Protein AF-0000000072571286 (afdb_homodimer)

Nearest PDB structures (foldseek):
  2a67-assembly1_A  TM=9.702E-01  e=1.975E-21  Enterococcus faecalis V583
  5hwg-assembly1_A  TM=9.261E-01  e=1.054E-15  Microbacterium hydrocarbonoxydans
  5ha8-assembly1_A-2  TM=8.849E-01  e=7.191E-16  Microbacterium hydrocarbonoxydans
  3irv-assembly1_A-2  TM=9.386E-01  e=5.374E-12  Pseudomonas savastanoi pv. phaseolicola 1448A
  8bkd-assembly3_E  TM=8.503E-01  e=6.105E-12  Escherichia coli K-12

Secondary structure (DSSP, 8-state):
-HHHHHHHHHHT-S--SEEEEE--BTTTTTT-TTHHHHHHHHHHHHHHHHHTT--EEEEEE--SSS-TTSTTTSBPTTS---TTSEEEEESSS-TTTTSSHHHHHHHTT--EEEEEEE-IIIIIHHHHHHHHHHT-EEEE-TT-EE----SSS-HHHHHHIIIIIIIBTTTBEE--/-HHHHHHHHHTT-S--SEEEEE--BTTTTTT-TTHHHHHHHHHHHHHHHHHTT--EEEEEE--SSS-TTSTTTSBPTTS---TTSEEEEESSS-TTTTSSHHHHHHHTT--EEEEEEE-IIIIIHHHHHHHHHHT-EEEEETT-EE----SSS-HHHHHHIIIIIIIBTTTBEEE-

Foldseek 3Di:
DVVVVVVVVCLPPLDAQEEEAEAQFQQQLPVWPPSVVLQVVQQVSVVSCVVVVHAYEYEWEDDPVLHPPDNRRHHDPSHDDDPPHHYKYDHALASPPPICVVVVCVVSVGQEYEYAYDDVVTNRVNNLQVSVVVRHAYEYAQPRHIGAQDPVGGRVVSSCCCDPPNCDPPRYHYHD/DVVVVVVVVCLPPLDAQEEEAEAQFQQQLPVWDPSVVLQVVVQVSVVSCVVVVHAYEYEWEDDPVLHPPDNRRHHDPSHDDDPPHHYKYDHALASVPPICVVVVCVVSVGQEYEYAYDDVVTNRVNNLQVSVVVRHAYEYAQPRHIGAQDPVGGGVVSSCCCDPPNCDPPRYHYHD

pLDDT: mean 94.11, std 13.89, range [31.52, 99.0]

Solvent-accessible surface area (backbone atoms only — not comparable to full-atom values): 18795 Å² total; per-residue (Å²): 114,65,69,58,45,56,52,57,57,48,66,70,43,91,65,59,51,28,41,39,39,30,30,60,15,38,54,71,46,63,84,29,51,62,46,69,62,36,52,52,52,51,40,52,50,47,52,52,30,56,75,67,72,35,54,48,38,39,36,41,62,36,51,94,85,36,40,78,88,36,75,47,36,32,62,36,82,87,54,80,76,60,93,83,50,44,77,42,65,28,72,50,54,33,54,57,44,92,38,62,45,62,59,52,36,57,76,66,69,51,52,32,37,29,49,33,33,32,35,37,88,45,30,41,42,44,28,46,47,43,39,32,58,74,65,38,46,36,30,29,50,81,70,37,45,30,31,57,66,54,100,85,38,48,25,70,51,48,48,47,46,43,53,72,69,58,30,59,82,69,43,27,44,68,58,126,113,65,69,58,45,56,53,58,59,48,67,71,43,93,66,58,50,29,40,39,39,30,31,59,15,37,54,71,44,62,83,30,52,61,47,70,61,36,53,51,53,50,40,53,50,48,52,53,30,56,76,68,73,36,55,47,36,39,36,40,63,36,50,96,84,37,40,78,86,35,76,45,36,32,65,37,82,87,55,82,76,61,94,84,51,43,76,43,64,27,72,51,54,33,54,57,43,92,38,62,46,60,59,52,36,57,77,65,69,51,52,33,38,28,50,34,33,31,34,36,87,45,30,40,42,42,28,46,49,43,39,33,57,74,66,38,46,36,31,29,51,82,70,38,45,29,31,56,66,53,98,85,37,48,25,70,51,49,48,46,45,43,54,71,71,58,30,59,82,70,43,27,43,67,57,130

Organism: Lactococcus lactis subsp. lactis (strain IL1403) (NCBI:txid272623)

Structure (mmCIF, N/CA/C/O backbone):
data_AF-0000000072571286-model_v1
#
loop_
_entity.id
_entity.type
_entity.pdbx_description
1 polymer 'Isochorismatase-like domain-containing protein'
#
loop_
_atom_site.group_PDB
_atom_site.id
_atom_site.type_symbol
_atom_site.label_atom_id
_atom_site.label_alt_id
_atom_site.label_comp_id
_atom_site.label_asym_id
_atom_site.label_entity_id
_atom_site.label_seq_id
_atom_site.pdbx_PDB_ins_code
_atom_site.Cartn_x
_atom_site.Cartn_y
_atom_site.Cartn_z
_atom_site.occupancy
_atom_site.B_iso_or_equiv
_atom_site.auth_seq_id
_atom_site.auth_comp_id
_atom_site.auth_asym_id
_atom_site.auth_atom_id
_atom_site.pdbx_PDB_model_num
ATOM 1 N N . MET A 1 1 ? -15.969 6.492 -19.516 1 32.38 1 MET A N 1
ATOM 2 C CA . MET A 1 1 ? -16.656 7.75 -19.781 1 32.38 1 MET A CA 1
ATOM 3 C C . MET A 1 1 ? -17.016 8.453 -18.484 1 32.38 1 MET A C 1
ATOM 5 O O . MET A 1 1 ? -16.875 9.672 -18.375 1 32.38 1 MET A O 1
ATOM 9 N N . LEU A 1 2 ? -17.5 7.633 -17.531 1 36.81 2 LEU A N 1
ATOM 10 C CA . LEU A 1 2 ? -18.062 8.242 -16.328 1 36.81 2 LEU A CA 1
ATOM 11 C C . LEU A 1 2 ? -16.953 8.648 -15.359 1 36.81 2 LEU A C 1
ATOM 13 O O . LEU A 1 2 ? -17.141 9.562 -14.547 1 36.81 2 LEU A O 1
ATOM 17 N N . ARG A 1 3 ? -15.977 7.793 -15.375 1 41.59 3 ARG A N 1
ATOM 18 C CA . ARG A 1 3 ? -14.883 8.109 -14.461 1 41.59 3 ARG A CA 1
ATOM 19 C C . ARG A 1 3 ? -14.227 9.438 -14.836 1 41.59 3 ARG A C 1
ATOM 21 O O . ARG A 1 3 ? -13.844 10.211 -13.961 1 41.59 3 ARG A O 1
ATOM 28 N N . LYS A 1 4 ? -14.133 9.602 -16.109 1 47.66 4 LYS A N 1
ATOM 29 C CA . LYS A 1 4 ? -13.555 10.836 -16.656 1 47.66 4 LYS A CA 1
ATOM 30 C C . LYS A 1 4 ? -14.352 12.055 -16.203 1 47.66 4 LYS A C 1
ATOM 32 O O . LYS A 1 4 ? -13.773 13.094 -15.883 1 47.66 4 LYS A O 1
ATOM 37 N N . SER A 1 5 ? -15.586 11.719 -16.219 1 46.59 5 SER A N 1
ATOM 38 C CA . SER A 1 5 ? -16.484 12.859 -16.016 1 46.59 5 SER A CA 1
ATOM 39 C C . SER A 1 5 ? -16.438 13.336 -14.57 1 46.59 5 SER A C 1
ATOM 41 O O . SER A 1 5 ? -16.391 14.539 -14.312 1 46.59 5 SER A O 1
ATOM 43 N N . ILE A 1 6 ? -16.453 12.375 -13.742 1 42.75 6 ILE A N 1
ATOM 44 C CA . ILE A 1 6 ? -16.484 12.797 -12.344 1 42.75 6 ILE A CA 1
ATOM 45 C C . ILE A 1 6 ? -15.18 13.5 -11.984 1 42.75 6 ILE A C 1
ATOM 47 O O . ILE A 1 6 ? -15.188 14.523 -11.297 1 42.75 6 ILE A O 1
ATOM 51 N N . PHE A 1 7 ? -14.109 13.016 -12.609 1 47.25 7 PHE A N 1
ATOM 52 C CA . PHE A 1 7 ? -12.805 13.625 -12.414 1 47.25 7 PHE A CA 1
ATOM 53 C C . PHE A 1 7 ? -12.773 15.039 -12.992 1 47.25 7 PHE A C 1
ATOM 55 O O . PHE A 1 7 ? -12.188 15.945 -12.406 1 47.25 7 PHE A O 1
ATOM 62 N N . GLU A 1 8 ? -13.328 15.172 -14.125 1 48.47 8 GLU A N 1
ATOM 63 C CA . GLU A 1 8 ? -13.391 16.484 -14.758 1 48.47 8 GLU A CA 1
ATOM 64 C C . GLU A 1 8 ? -14.227 17.453 -13.93 1 48.47 8 GLU A C 1
ATOM 66 O O . GLU A 1 8 ? -13.914 18.641 -13.859 1 48.47 8 GLU A O 1
ATOM 71 N N . ARG A 1 9 ? -15.164 16.969 -13.453 1 45.16 9 ARG A N 1
ATOM 72 C CA . ARG A 1 9 ? -16 17.891 -12.703 1 45.16 9 ARG A CA 1
ATOM 73 C C . ARG A 1 9 ? -15.305 18.359 -11.43 1 45.16 9 ARG A C 1
ATOM 75 O O . ARG A 1 9 ? -15.43 19.531 -11.039 1 45.16 9 ARG A O 1
ATOM 82 N N . ASN A 1 10 ? -14.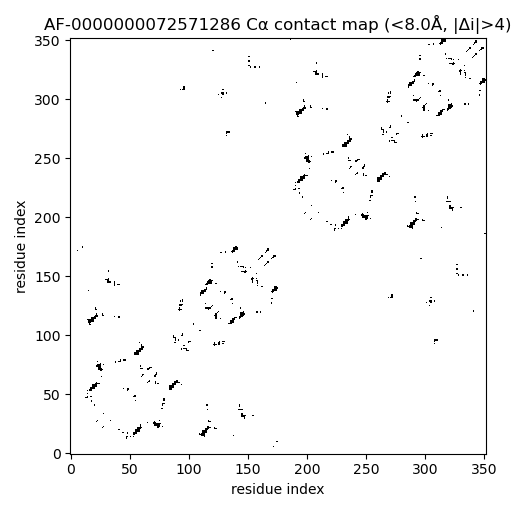594 17.391 -10.766 1 47.94 10 ASN A N 1
ATOM 83 C CA . ASN A 1 10 ? -14.031 17.75 -9.469 1 47.94 10 ASN A CA 1
ATOM 84 C C . ASN A 1 10 ? -12.773 18.594 -9.625 1 47.94 10 ASN A C 1
ATOM 86 O O . ASN A 1 10 ? -12.172 19.016 -8.633 1 47.94 10 ASN A O 1
ATOM 90 N N . LYS A 1 11 ? -12.156 18.562 -10.867 1 51.03 11 LYS A N 1
ATOM 91 C CA . LYS A 1 11 ? -11.016 19.453 -11.031 1 51.03 11 LYS A CA 1
ATOM 92 C C . LYS A 1 11 ? -11.367 20.875 -10.641 1 51.03 11 LYS A C 1
ATOM 94 O O . LYS A 1 11 ? -10.516 21.641 -10.172 1 51.03 11 LYS A O 1
ATOM 99 N N . LYS A 1 12 ? -12.586 21.094 -10.906 1 52.22 12 LYS A N 1
ATOM 100 C CA . LYS A 1 12 ? -12.953 22.469 -10.539 1 52.22 12 LYS A CA 1
ATOM 101 C C . LYS A 1 12 ? -13.25 22.578 -9.047 1 52.22 12 LYS A C 1
ATOM 103 O O . LYS A 1 12 ? -13.57 23.656 -8.555 1 52.22 12 LYS A O 1
ATOM 108 N N . MET A 1 13 ? -13.344 21.344 -8.422 1 61.19 13 MET A N 1
ATOM 109 C CA . MET A 1 13 ? -13.82 21.547 -7.051 1 61.19 13 MET A CA 1
ATOM 110 C C . MET A 1 13 ? -12.664 21.906 -6.125 1 61.19 13 MET A C 1
ATOM 112 O O . MET A 1 13 ? -11.555 21.391 -6.277 1 61.19 13 MET A O 1
ATOM 116 N N . LYS A 1 14 ? -12.836 22.922 -5.324 1 81.5 14 LYS A N 1
ATOM 117 C CA . LYS A 1 14 ? -11.867 23.484 -4.391 1 81.5 14 LYS A CA 1
ATOM 118 C C . LYS A 1 14 ? -11.547 22.484 -3.271 1 81.5 14 LYS A C 1
ATOM 120 O O . LYS A 1 14 ? -10.438 22.484 -2.734 1 81.5 14 LYS A O 1
ATOM 125 N N . THR A 1 15 ? -12.633 21.625 -2.99 1 94.94 15 THR A N 1
ATOM 126 C CA . THR A 1 15 ? -12.391 20.703 -1.889 1 94.94 15 THR A CA 1
ATOM 127 C C . THR A 1 15 ? -13.016 19.344 -2.182 1 94.94 15 THR A C 1
ATOM 129 O O . THR A 1 15 ? -13.961 19.234 -2.965 1 94.94 15 THR A O 1
ATOM 132 N N . SER A 1 16 ? -12.461 18.203 -1.612 1 97.69 16 SER A N 1
ATOM 133 C CA . SER A 1 16 ? -13.117 16.922 -1.422 1 97.69 16 SER A CA 1
ATOM 134 C C . SER A 1 16 ? -14.055 16.953 -0.223 1 97.69 16 SER A C 1
ATOM 136 O O . SER A 1 16 ? -14.352 18.016 0.316 1 97.69 16 SER A O 1
ATOM 138 N N . ASP A 1 17 ? -14.547 15.75 0.133 1 98.31 17 ASP A N 1
ATOM 139 C CA . ASP A 1 17 ? -15.461 15.695 1.27 1 98.31 17 ASP A CA 1
ATOM 140 C C . ASP A 1 17 ? -14.711 15.906 2.584 1 98.31 17 ASP A C 1
ATOM 142 O O . ASP A 1 17 ? -15.289 16.391 3.561 1 98.31 17 ASP A O 1
ATOM 146 N N . ALA A 1 18 ? -13.43 15.523 2.623 1 98.75 18 ALA A N 1
ATOM 147 C CA . ALA A 1 18 ? -12.602 15.672 3.816 1 98.75 18 ALA A CA 1
ATOM 148 C C . ALA A 1 18 ? -11.125 15.805 3.451 1 98.75 18 ALA A C 1
ATOM 150 O O . ALA A 1 18 ? -10.688 15.312 2.408 1 98.75 18 ALA A O 1
ATOM 151 N N . LEU A 1 19 ? -10.43 16.5 4.305 1 98.81 19 LEU A N 1
ATOM 152 C CA . LEU A 1 19 ? -8.969 16.562 4.273 1 98.81 19 LEU A CA 1
ATOM 153 C C . LEU A 1 19 ? -8.375 15.688 5.375 1 98.81 19 LEU A C 1
ATOM 155 O O . LEU A 1 19 ? -8.766 15.797 6.539 1 98.81 19 LEU A O 1
ATOM 159 N N . ILE A 1 20 ? -7.527 14.758 4.98 1 98.94 20 ILE A N 1
ATOM 160 C CA . ILE A 1 20 ? -6.805 13.977 5.98 1 98.94 20 ILE A CA 1
ATOM 161 C C . ILE A 1 20 ? -5.336 14.398 6.004 1 98.94 20 ILE A C 1
ATOM 163 O O . ILE A 1 20 ? -4.648 14.336 4.984 1 98.94 20 ILE A O 1
ATOM 167 N N . VAL A 1 21 ? -4.883 14.883 7.145 1 99 21 VAL A N 1
ATOM 168 C CA . VAL A 1 21 ? -3.512 15.312 7.395 1 99 21 VAL A CA 1
ATOM 169 C C . VAL A 1 21 ? -2.789 14.266 8.242 1 99 21 VAL A C 1
ATOM 171 O O . VAL A 1 21 ? -3.104 14.094 9.422 1 99 21 VAL A O 1
ATOM 174 N N . ILE A 1 22 ? -1.78 13.648 7.676 1 98.94 22 ILE A N 1
ATOM 175 C CA . ILE A 1 22 ? -1.192 12.461 8.281 1 98.94 22 ILE A CA 1
ATOM 176 C C . ILE A 1 22 ? 0.119 12.828 8.977 1 98.94 22 ILE A C 1
ATOM 178 O O . ILE A 1 22 ? 1.081 13.234 8.32 1 98.94 22 ILE A O 1
ATOM 182 N N . ASP A 1 23 ? 0.212 12.75 10.242 1 98.88 23 ASP A N 1
ATOM 183 C CA . ASP A 1 23 ? 1.396 12.648 11.094 1 98.88 23 ASP A CA 1
ATOM 184 C C . ASP A 1 23 ? 2.254 13.906 10.992 1 98.88 23 ASP A C 1
ATOM 186 O O . ASP A 1 23 ? 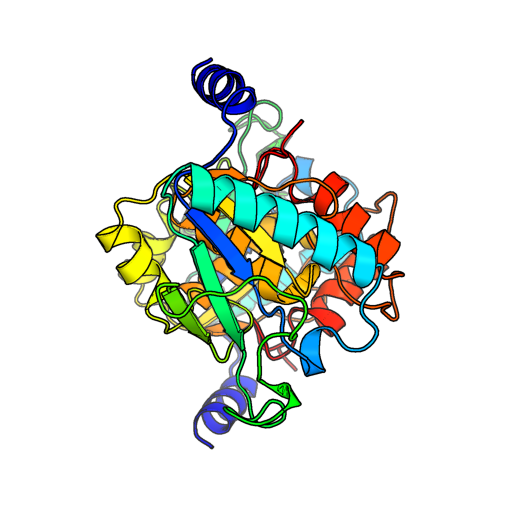3.48 13.828 10.906 1 98.88 23 ASP A O 1
ATOM 190 N N . MET A 1 24 ? 1.61 15.07 10.93 1 98.94 24 MET A N 1
ATOM 191 C CA . MET A 1 24 ? 2.373 16.312 11 1 98.94 24 MET A CA 1
ATOM 192 C C . MET A 1 24 ? 2.729 16.656 12.438 1 98.94 24 MET A C 1
ATOM 194 O O . MET A 1 24 ? 2.256 17.656 12.984 1 98.94 24 MET A O 1
ATOM 198 N N . GLN A 1 25 ? 3.549 15.875 12.977 1 98.88 25 GLN A N 1
ATOM 199 C CA . GLN A 1 25 ? 3.975 15.93 14.367 1 98.88 25 GLN A CA 1
ATOM 200 C C . GLN A 1 25 ? 5.426 16.391 14.484 1 98.88 25 GLN A C 1
ATOM 202 O O . GLN A 1 25 ? 6.215 16.203 13.555 1 98.88 25 GLN A O 1
ATOM 207 N N . ASN A 1 26 ? 5.809 16.953 15.633 1 98.75 26 ASN A N 1
ATOM 208 C CA . ASN A 1 26 ? 7.121 17.562 15.828 1 98.75 26 ASN A CA 1
ATOM 209 C C . ASN A 1 26 ? 8.242 16.594 15.477 1 98.75 26 ASN A C 1
ATOM 211 O O . ASN A 1 26 ? 9.117 16.906 14.664 1 98.75 26 ASN A O 1
ATOM 215 N N . GLU A 1 27 ? 8.203 15.391 16.062 1 98.38 27 GLU A N 1
ATOM 216 C CA . GLU A 1 27 ? 9.289 14.438 15.852 1 98.38 27 GLU A CA 1
ATOM 217 C C . GLU A 1 27 ? 9.258 13.852 14.438 1 98.38 27 GLU A C 1
ATOM 219 O O . GLU A 1 27 ? 10.297 13.633 13.828 1 98.38 27 GLU A O 1
ATOM 224 N N . VAL A 1 28 ? 8.094 13.617 13.875 1 98.62 28 VAL A N 1
ATOM 225 C CA . VAL A 1 28 ? 7.934 13.031 12.547 1 98.62 28 VAL A CA 1
ATOM 226 C C . VAL A 1 28 ? 8.469 13.992 11.492 1 98.62 28 VAL A C 1
ATOM 228 O O . VAL A 1 28 ? 9.086 13.57 10.508 1 98.62 28 VAL A O 1
ATOM 231 N N . CYS A 1 29 ? 8.305 15.289 11.711 1 98.69 29 CYS A N 1
ATOM 232 C CA . CYS A 1 29 ? 8.617 16.266 10.68 1 98.69 29 CYS A CA 1
ATOM 233 C C . CYS A 1 29 ? 9.969 16.922 10.938 1 98.69 29 CYS A C 1
ATOM 235 O O . CYS A 1 29 ? 10.359 17.844 10.219 1 98.69 29 CYS A O 1
ATOM 237 N N . ALA A 1 30 ? 10.664 16.516 12.008 1 98.31 30 ALA A N 1
ATOM 238 C CA . ALA A 1 30 ? 11.953 17.109 12.328 1 98.31 30 ALA A CA 1
ATOM 239 C C . ALA A 1 30 ? 12.969 16.859 11.211 1 98.31 30 ALA A C 1
ATOM 241 O O . ALA A 1 30 ? 13.477 15.75 11.062 1 98.31 30 ALA A O 1
ATOM 242 N N . GLY A 1 31 ? 13.242 17.875 10.414 1 98.25 31 GLY A N 1
ATOM 243 C CA . GLY A 1 31 ? 14.227 17.75 9.359 1 98.25 31 GLY A CA 1
ATOM 244 C C . GLY A 1 31 ? 13.664 17.141 8.086 1 98.25 31 GLY A C 1
ATOM 245 O O . GLY A 1 31 ? 14.422 16.688 7.227 1 98.25 31 GLY A O 1
ATOM 246 N N . ILE A 1 32 ? 12.367 17.109 7.938 1 98.81 32 ILE A N 1
ATOM 247 C CA . ILE A 1 32 ? 11.727 16.469 6.789 1 98.81 32 ILE A CA 1
ATOM 248 C C . ILE A 1 32 ? 11.977 17.297 5.535 1 98.81 32 ILE A C 1
ATOM 250 O O . ILE A 1 32 ? 12.133 18.516 5.613 1 98.81 32 ILE A O 1
ATOM 254 N N . TYR A 1 33 ? 12.094 16.688 4.391 1 98.88 33 TYR A N 1
ATOM 255 C CA . TYR A 1 33 ? 12.352 17.328 3.102 1 98.88 33 TYR A CA 1
ATOM 256 C C . TYR A 1 33 ? 11.297 18.375 2.793 1 98.88 33 TYR A C 1
ATOM 258 O O . TYR A 1 33 ? 10.094 18.109 2.863 1 98.88 33 TYR A O 1
ATOM 266 N N . ARG A 1 34 ? 11.656 19.672 2.514 1 98.69 34 ARG A N 1
ATOM 267 C CA . ARG A 1 34 ? 10.797 20.781 2.152 1 98.69 34 ARG A CA 1
ATOM 268 C C . ARG A 1 34 ? 9.781 21.062 3.256 1 98.69 34 ARG A C 1
ATOM 270 O O . ARG A 1 34 ? 8.586 21.234 2.982 1 98.69 34 ARG A O 1
ATOM 277 N N . ARG A 1 35 ? 10.234 21.094 4.438 1 98.69 35 ARG A N 1
ATOM 278 C CA . ARG A 1 35 ? 9.383 21.203 5.617 1 98.69 35 ARG A CA 1
ATOM 279 C C . ARG A 1 35 ? 8.516 22.453 5.551 1 98.69 35 ARG A C 1
ATOM 281 O O . ARG A 1 35 ? 7.289 22.359 5.676 1 98.69 35 ARG A O 1
ATOM 288 N N . GLU A 1 36 ? 9.117 23.609 5.324 1 98.5 36 GLU A N 1
ATOM 289 C CA . GLU A 1 36 ? 8.375 24.859 5.34 1 98.5 36 GLU A CA 1
ATOM 290 C C . GLU A 1 36 ? 7.359 24.906 4.203 1 98.5 36 GLU A C 1
ATOM 292 O O . GLU A 1 36 ? 6.219 25.344 4.402 1 98.5 36 GLU A O 1
ATOM 297 N N . GLU A 1 37 ? 7.738 24.5 3.037 1 98.62 37 GLU A N 1
ATOM 298 C CA . GLU A 1 37 ? 6.84 24.469 1.886 1 98.62 37 GLU A CA 1
ATOM 299 C C . GLU A 1 37 ? 5.676 23.5 2.119 1 98.62 37 GLU A C 1
ATOM 301 O O . GLU A 1 37 ? 4.539 23.797 1.737 1 98.62 37 GLU A O 1
ATOM 306 N N . LEU A 1 38 ? 5.977 22.344 2.732 1 98.81 38 LEU A N 1
ATOM 307 C CA . LEU A 1 38 ? 4.941 21.359 3.041 1 98.81 38 LEU A CA 1
ATOM 308 C C . LEU A 1 38 ? 3.906 21.938 3.996 1 98.81 38 LEU A C 1
ATOM 310 O O . LEU A 1 38 ? 2.701 21.844 3.75 1 98.81 38 LEU A O 1
ATOM 314 N N . ILE A 1 39 ? 4.418 22.594 5.055 1 98.81 39 ILE A N 1
ATOM 315 C CA . ILE A 1 39 ? 3.539 23.172 6.066 1 98.81 39 ILE A CA 1
ATOM 316 C C . ILE A 1 39 ? 2.672 24.25 5.441 1 98.81 39 ILE A C 1
ATOM 318 O O . ILE A 1 39 ? 1.465 24.312 5.68 1 98.81 39 ILE A O 1
ATOM 322 N N . GLU A 1 40 ? 3.297 25.047 4.609 1 98.62 40 GLU A N 1
ATOM 323 C CA . GLU A 1 40 ? 2.561 26.125 3.941 1 98.62 40 GLU A CA 1
ATOM 324 C C . GLU A 1 40 ? 1.468 25.562 3.037 1 98.62 40 GLU A C 1
ATOM 326 O O . GLU A 1 40 ? 0.33 26.031 3.061 1 98.62 40 GLU A O 1
ATOM 331 N N . GLN A 1 41 ? 1.772 24.562 2.293 1 98.12 41 GLN A N 1
ATOM 332 C CA . GLN A 1 41 ? 0.813 23.938 1.394 1 98.12 41 GLN A CA 1
ATOM 333 C C . GLN A 1 41 ? -0.343 23.312 2.17 1 98.12 41 GLN A C 1
ATOM 335 O O . GLN A 1 41 ? -1.507 23.484 1.798 1 98.12 41 GLN A O 1
ATOM 340 N N . ILE A 1 42 ? -0.059 22.625 3.24 1 98.75 42 ILE A N 1
ATOM 341 C CA . ILE A 1 42 ? -1.079 21.953 4.039 1 98.75 42 ILE A CA 1
ATOM 342 C C . ILE A 1 42 ? -1.968 23 4.719 1 98.75 42 ILE A C 1
ATOM 344 O O . ILE A 1 42 ? -3.193 22.859 4.73 1 98.75 42 ILE A O 1
ATOM 348 N N . ASN A 1 43 ? -1.348 24.062 5.18 1 98.81 43 ASN A N 1
ATOM 349 C CA . ASN A 1 43 ? -2.123 25.125 5.816 1 98.81 43 ASN A CA 1
ATOM 350 C C . ASN A 1 43 ? -3.062 25.812 4.828 1 98.81 43 ASN A C 1
ATOM 352 O O . ASN A 1 43 ? -4.188 26.172 5.18 1 98.81 43 ASN A O 1
ATOM 356 N N . GLN A 1 44 ? -2.582 25.969 3.617 1 98.06 44 GLN A N 1
ATOM 357 C CA . GLN A 1 44 ? -3.463 26.531 2.598 1 98.06 44 GLN A CA 1
ATOM 358 C C . GLN A 1 44 ? -4.668 25.625 2.355 1 98.06 44 GLN A C 1
ATOM 360 O O . GLN A 1 44 ? -5.793 26.109 2.207 1 98.06 44 GLN A O 1
ATOM 365 N N . ARG A 1 45 ? -4.473 24.297 2.316 1 98.06 45 ARG A N 1
ATOM 366 C CA . ARG A 1 45 ? -5.578 23.359 2.148 1 98.06 45 ARG A CA 1
ATOM 367 C C . ARG A 1 45 ? -6.504 23.391 3.361 1 98.06 45 ARG A C 1
ATOM 369 O O . ARG A 1 45 ? -7.73 23.391 3.215 1 98.06 45 ARG A O 1
ATOM 376 N N . ILE A 1 46 ? -5.887 23.438 4.559 1 98.44 46 ILE A N 1
ATOM 377 C CA . ILE A 1 46 ? -6.668 23.516 5.785 1 98.44 46 ILE A CA 1
ATOM 378 C C . ILE A 1 46 ? -7.602 24.719 5.738 1 98.44 46 ILE A C 1
ATOM 380 O O . ILE A 1 46 ? -8.797 24.609 6.012 1 98.44 46 ILE A O 1
ATOM 384 N N . LEU A 1 47 ? -7.062 25.844 5.328 1 97.88 47 LEU A N 1
ATOM 385 C CA . LEU A 1 47 ? -7.859 27.062 5.25 1 97.88 47 LEU A CA 1
ATOM 386 C C . LEU A 1 47 ? -8.984 26.922 4.234 1 97.88 47 LEU A C 1
ATOM 388 O O . LEU A 1 47 ? -10.109 27.375 4.473 1 97.88 47 LEU A O 1
ATOM 392 N N . THR A 1 48 ? -8.711 26.297 3.125 1 97.5 48 THR A N 1
ATOM 393 C CA . THR A 1 48 ? -9.711 26.062 2.09 1 97.5 48 THR A CA 1
ATOM 394 C C . THR A 1 48 ? -10.852 25.188 2.621 1 97.5 48 THR A C 1
ATOM 396 O O . THR A 1 48 ? -12.023 25.469 2.375 1 97.5 48 THR A O 1
ATOM 399 N N . TYR A 1 49 ? -10.516 24.188 3.375 1 98.06 49 TYR A N 1
ATOM 400 C CA . TYR A 1 49 ? -11.523 23.281 3.918 1 98.06 49 TYR A CA 1
ATOM 401 C C . TYR A 1 49 ? -12.32 23.938 5.031 1 98.06 49 TYR A C 1
ATOM 403 O O . TYR A 1 49 ? -13.523 23.734 5.156 1 98.06 49 TYR A O 1
ATOM 411 N N . ARG A 1 50 ? -11.648 24.797 5.828 1 96.94 50 ARG A N 1
ATOM 412 C CA . ARG A 1 50 ? -12.344 25.562 6.859 1 96.94 50 ARG A CA 1
ATOM 413 C C . ARG A 1 50 ? -13.391 26.484 6.246 1 96.94 50 ARG A C 1
ATOM 415 O O . ARG A 1 50 ? -14.531 26.531 6.707 1 96.94 50 ARG A O 1
ATOM 422 N N . LYS A 1 51 ? -13.016 27.109 5.219 1 95.81 51 LYS A N 1
ATOM 423 C CA . LYS A 1 51 ? -13.914 28.047 4.535 1 95.81 51 LYS A CA 1
ATOM 424 C C . LYS A 1 51 ? -15.117 27.312 3.947 1 95.81 51 LYS A C 1
ATOM 426 O O . LYS A 1 51 ? -16.234 27.844 3.957 1 95.81 51 LYS A O 1
ATOM 431 N N . ALA A 1 52 ? -14.906 26.094 3.512 1 96.88 52 ALA A N 1
ATOM 432 C CA . ALA A 1 52 ? -15.961 25.297 2.881 1 96.88 52 ALA A CA 1
ATOM 433 C C . ALA A 1 52 ? -16.766 24.531 3.922 1 96.88 52 ALA A C 1
ATOM 435 O O . ALA A 1 52 ? -17.703 23.797 3.58 1 96.88 52 ALA A O 1
ATOM 436 N N . LYS A 1 53 ? -16.359 24.672 5.215 1 96.62 53 LYS A N 1
ATOM 437 C CA . LYS A 1 53 ? -17 23.953 6.316 1 96.62 53 LYS A CA 1
ATOM 438 C C . LYS A 1 53 ? -16.984 22.453 6.098 1 96.62 53 LYS A C 1
ATOM 440 O O . LYS A 1 53 ? -17.984 21.766 6.297 1 96.62 53 LYS A O 1
ATOM 445 N N . LYS A 1 54 ? -15.883 21.969 5.547 1 97.69 54 LYS A N 1
ATOM 446 C CA . LYS A 1 54 ? -15.648 20.547 5.355 1 97.69 54 LYS A CA 1
ATOM 447 C C . LYS A 1 54 ? -14.719 19.984 6.434 1 97.69 54 LYS A C 1
ATOM 449 O O . LYS A 1 54 ? -13.836 20.703 6.922 1 97.69 54 LYS A O 1
ATOM 454 N N . PRO A 1 55 ? -14.852 18.781 6.766 1 98.25 55 PRO A N 1
ATOM 455 C CA . PRO A 1 55 ? -14.086 18.219 7.879 1 98.25 55 PRO A CA 1
ATOM 456 C C . PRO A 1 55 ? -12.594 18.078 7.555 1 98.25 55 PRO A C 1
ATOM 458 O O . PRO A 1 55 ? -12.234 17.734 6.426 1 98.25 55 PRO A O 1
ATOM 461 N N . ILE A 1 56 ? -11.836 18.375 8.516 1 98.81 56 ILE A N 1
ATOM 462 C CA . ILE A 1 56 ? -10.398 18.125 8.539 1 98.81 56 ILE A CA 1
ATOM 463 C C . ILE A 1 56 ? -10.07 17.094 9.609 1 98.81 56 ILE A C 1
ATOM 465 O O . ILE A 1 56 ? -10.469 17.234 10.766 1 98.81 56 ILE A O 1
ATOM 469 N N . ILE A 1 57 ? -9.422 16.016 9.242 1 98.94 57 ILE A N 1
ATOM 470 C CA . ILE A 1 57 ? -9.062 14.922 10.141 1 98.94 57 ILE A CA 1
ATOM 471 C C . ILE A 1 57 ? -7.543 14.82 10.25 1 98.94 57 ILE A C 1
ATOM 473 O O . ILE A 1 57 ? -6.852 14.594 9.258 1 98.94 57 ILE A O 1
ATOM 477 N N . PHE A 1 58 ? -7.055 15.023 11.438 1 98.94 58 PHE A N 1
ATOM 478 C CA . PHE A 1 58 ? -5.637 14.859 11.727 1 98.94 58 PHE A CA 1
ATOM 479 C C . PHE A 1 58 ? -5.352 13.461 12.258 1 98.94 58 PHE A C 1
ATOM 481 O O . PHE A 1 58 ? -6.027 12.992 13.172 1 98.94 58 PHE A O 1
ATOM 488 N N . ILE A 1 59 ? -4.402 12.773 11.664 1 98.94 59 ILE A N 1
ATOM 489 C CA . ILE A 1 59 ? -3.941 11.484 12.148 1 98.94 59 ILE A CA 1
ATOM 490 C C . ILE A 1 59 ? -2.617 11.648 12.891 1 98.94 59 ILE A C 1
ATOM 492 O O . ILE A 1 59 ? -1.727 12.367 12.43 1 98.94 59 ILE A O 1
ATOM 496 N N . GLN A 1 60 ? -2.49 11.07 14.047 1 98.81 60 GLN A N 1
ATOM 497 C CA . GLN A 1 60 ? -1.269 11.117 14.844 1 98.81 60 GLN A CA 1
ATOM 498 C C . GLN A 1 60 ? -0.765 9.711 15.156 1 98.81 60 GLN A C 1
ATOM 500 O O . GLN A 1 60 ? -1.544 8.836 15.547 1 98.81 60 GLN A O 1
ATOM 505 N N . HIS A 1 61 ? 0.487 9.484 14.922 1 98.75 61 HIS A N 1
ATOM 506 C CA . HIS A 1 61 ? 1.15 8.211 15.188 1 98.75 61 HIS A CA 1
ATOM 507 C C . HIS A 1 61 ? 1.654 8.141 16.625 1 98.75 61 HIS A C 1
ATOM 509 O O . HIS A 1 61 ? 2.176 9.117 17.156 1 98.75 61 HIS A O 1
ATOM 515 N N . ASN A 1 62 ? 1.5 7.078 17.25 1 97.25 62 ASN A N 1
ATOM 516 C CA . ASN A 1 62 ? 2.104 6.773 18.547 1 97.25 62 ASN A CA 1
ATOM 517 C C . ASN A 1 62 ? 2.785 5.41 18.531 1 97.25 62 ASN A C 1
ATOM 519 O O . ASN A 1 62 ? 2.273 4.457 17.938 1 97.25 62 ASN A O 1
ATOM 523 N N . ASP A 1 63 ? 3.957 5.34 19.078 1 95.38 63 ASP A N 1
ATOM 524 C CA . ASP A 1 63 ? 4.621 4.074 19.359 1 95.38 63 ASP A CA 1
ATOM 525 C C . ASP A 1 63 ? 5.559 4.207 20.562 1 95.38 63 ASP A C 1
ATOM 527 O O . ASP A 1 63 ? 5.398 5.109 21.391 1 95.38 63 ASP A O 1
ATOM 531 N N . ASP A 1 64 ? 6.465 3.25 20.781 1 94.56 64 ASP A N 1
ATOM 532 C CA . ASP A 1 64 ? 7.332 3.238 21.953 1 94.56 64 ASP A CA 1
ATOM 533 C C . ASP A 1 64 ? 8.305 4.414 21.938 1 94.56 64 ASP A C 1
ATOM 535 O O . ASP A 1 64 ? 8.75 4.887 22.984 1 94.56 64 ASP A O 1
ATOM 539 N N . GLU A 1 65 ? 8.594 4.891 20.75 1 94.44 65 GLU A N 1
ATOM 540 C CA . GLU A 1 65 ? 9.562 5.977 20.609 1 94.44 65 GLU A CA 1
ATOM 541 C C . GLU A 1 65 ? 8.867 7.328 20.484 1 94.44 65 GLU A C 1
ATOM 543 O O . GLU A 1 65 ? 9.43 8.359 20.844 1 94.44 65 GLU A O 1
ATOM 548 N N . LEU A 1 66 ? 7.742 7.332 19.875 1 97.62 66 LEU A N 1
ATOM 549 C CA . LEU A 1 66 ? 6.902 8.523 19.797 1 97.62 66 LEU A CA 1
ATOM 550 C C . LEU A 1 66 ? 5.781 8.469 20.828 1 97.62 66 LEU A C 1
ATOM 552 O O . LEU A 1 66 ? 4.652 8.094 20.5 1 97.62 66 LEU A O 1
ATOM 556 N N . ILE A 1 67 ? 6.105 8.984 22.031 1 96.88 67 ILE A N 1
ATOM 557 C CA . ILE A 1 67 ? 5.262 8.789 23.219 1 96.88 67 ILE A CA 1
ATOM 558 C C . ILE A 1 67 ? 4.121 9.805 23.203 1 96.88 67 ILE A C 1
ATOM 560 O O . ILE A 1 67 ? 4.355 11.008 23.094 1 96.88 67 ILE A O 1
ATOM 564 N N . LYS A 1 68 ? 3.021 9.328 23.359 1 96.56 68 LYS A N 1
ATOM 565 C CA . LYS A 1 68 ? 1.824 10.164 23.375 1 96.56 68 LYS A CA 1
ATOM 566 C C . LYS A 1 68 ? 1.971 11.312 24.375 1 96.56 68 LYS A C 1
ATOM 568 O O . LYS A 1 68 ? 2.465 11.117 25.484 1 96.56 68 LYS A O 1
ATOM 573 N N . GLU A 1 69 ? 1.599 12.547 23.922 1 96.25 69 GLU A N 1
ATOM 574 C CA . GLU A 1 69 ? 1.519 13.773 24.719 1 96.25 69 GLU A CA 1
ATOM 575 C C . GLU A 1 69 ? 2.906 14.352 24.984 1 96.25 69 GLU A C 1
ATOM 577 O O . GLU A 1 69 ? 3.035 15.414 25.578 1 96.25 69 GLU A O 1
ATOM 582 N N . SER A 1 70 ? 3.953 13.633 24.516 1 97.81 70 SER A N 1
ATOM 583 C CA . SER A 1 70 ? 5.277 14.25 24.547 1 97.81 70 SER A CA 1
ATOM 584 C C . SER A 1 70 ? 5.387 15.375 23.531 1 97.81 70 SER A C 1
ATOM 586 O O . SER A 1 70 ? 4.504 15.547 22.672 1 97.81 70 SER A O 1
ATOM 588 N N . PHE A 1 71 ? 6.398 16.156 23.688 1 97.69 71 PHE A N 1
ATOM 589 C CA . PHE A 1 71 ? 6.648 17.219 22.734 1 97.69 71 PHE A CA 1
ATOM 590 C C . PHE A 1 71 ? 6.754 16.656 21.312 1 97.69 71 PHE A C 1
ATOM 592 O O . PHE A 1 71 ? 6.168 17.219 20.375 1 97.69 71 PHE A O 1
ATOM 599 N N . GLY A 1 72 ? 7.43 15.578 21.156 1 98.25 72 GLY A N 1
ATOM 600 C CA . GLY A 1 72 ? 7.613 14.961 19.844 1 98.25 72 GLY A CA 1
ATOM 601 C C . GLY A 1 72 ? 6.312 14.516 19.203 1 98.25 72 GLY A C 1
ATOM 602 O O . GLY A 1 72 ? 6.172 14.555 17.984 1 98.25 72 GLY A O 1
ATOM 603 N N . TRP A 1 73 ? 5.359 14.133 20.016 1 98.5 73 TRP A N 1
ATOM 604 C CA . TRP A 1 73 ? 4.09 13.57 19.562 1 98.5 73 TRP A CA 1
ATOM 605 C C . TRP A 1 73 ? 3.119 14.672 19.156 1 98.5 73 TRP A C 1
ATOM 607 O O . TRP A 1 73 ? 2.217 14.445 18.344 1 98.5 73 TRP A O 1
ATOM 617 N N . GLN A 1 74 ? 3.287 15.859 19.672 1 98.06 74 GLN A N 1
ATOM 618 C CA . GLN A 1 74 ? 2.371 16.969 19.406 1 98.06 74 GLN A CA 1
ATOM 619 C C . GLN A 1 74 ? 2.426 17.391 17.938 1 98.06 74 GLN A C 1
ATOM 621 O O . GLN A 1 74 ? 3.447 17.203 17.266 1 98.06 74 GLN A O 1
ATOM 626 N N . MET A 1 75 ? 1.291 17.906 17.484 1 98.38 75 MET A N 1
ATOM 627 C CA . MET A 1 75 ? 1.293 18.516 16.156 1 98.38 75 MET A CA 1
ATOM 628 C C . MET A 1 75 ? 2.314 19.641 16.062 1 98.38 75 MET A C 1
ATOM 630 O O . MET A 1 75 ? 2.545 20.359 17.047 1 98.38 75 MET A O 1
ATOM 634 N N . ILE A 1 76 ? 2.91 19.797 14.93 1 98.62 76 ILE A N 1
ATOM 635 C CA . ILE A 1 76 ? 3.803 20.953 14.773 1 98.62 76 ILE A CA 1
ATOM 636 C C . ILE A 1 76 ? 3.043 22.234 15.07 1 98.62 76 ILE A C 1
ATOM 638 O O . ILE A 1 76 ? 1.908 22.422 14.625 1 98.62 76 ILE A O 1
ATOM 642 N N . PRO A 1 77 ? 3.633 23.156 15.734 1 97.94 77 PRO A N 1
ATOM 643 C CA . PRO A 1 77 ? 2.912 24.344 16.188 1 97.94 77 PRO A CA 1
ATOM 644 C C . PRO A 1 77 ? 2.514 25.266 15.023 1 97.94 77 PRO A C 1
ATOM 646 O O . PRO A 1 77 ? 1.569 26.047 15.148 1 97.94 77 PRO A O 1
ATOM 649 N N . GLU A 1 78 ? 3.207 25.188 13.867 1 98.44 78 GLU A N 1
ATOM 650 C CA . GLU A 1 78 ? 2.928 26.016 12.703 1 98.44 78 GLU A CA 1
ATOM 651 C C . GLU A 1 78 ? 1.662 25.562 11.984 1 98.44 78 GLU A C 1
ATOM 653 O O . GLU A 1 78 ? 1.126 26.281 11.141 1 98.44 78 GLU A O 1
ATOM 658 N N . LEU A 1 79 ? 1.217 24.344 12.289 1 98.5 79 LEU A N 1
ATOM 659 C CA . LEU A 1 79 ? 0.037 23.797 11.633 1 98.5 79 LEU A CA 1
ATOM 660 C C . LEU A 1 79 ? -1.236 24.438 12.172 1 98.5 79 LEU A C 1
ATOM 662 O O . LEU A 1 79 ? -1.389 24.594 13.383 1 98.5 79 LEU A O 1
ATOM 666 N N . LEU A 1 80 ? -2.131 24.781 11.273 1 98.31 80 LEU A N 1
ATOM 667 C CA . LEU A 1 80 ? -3.365 25.453 11.664 1 98.31 80 LEU A CA 1
ATOM 668 C C . LEU A 1 80 ? -4.406 24.453 12.141 1 98.31 80 LEU A C 1
ATOM 670 O O . LEU A 1 80 ? -5.281 24.047 11.375 1 98.31 80 LEU A O 1
ATOM 674 N N . THR A 1 81 ? -4.305 24.141 13.43 1 97.81 81 THR A N 1
ATOM 675 C CA . THR A 1 81 ? -5.273 23.234 14.039 1 97.81 81 THR A CA 1
ATOM 676 C C . THR A 1 81 ? -6.316 24 14.836 1 97.81 81 THR A C 1
ATOM 678 O O . THR A 1 81 ? -6.102 25.172 15.18 1 97.81 81 THR A O 1
ATOM 681 N N . ALA A 1 82 ? -7.449 23.391 15.023 1 95.81 82 ALA A N 1
ATOM 682 C CA . ALA A 1 82 ? -8.508 23.922 15.875 1 95.81 82 ALA A CA 1
ATOM 683 C C . ALA A 1 82 ? -9.016 22.859 16.844 1 95.81 82 ALA A C 1
ATOM 685 O O . ALA A 1 82 ? -8.891 21.672 16.594 1 95.81 82 ALA A O 1
ATOM 686 N N . SER A 1 83 ? -9.625 23.266 17.953 1 92.12 83 SER A N 1
ATOM 687 C CA . SER A 1 83 ? -10.148 22.344 18.969 1 92.12 83 SER A CA 1
ATOM 688 C C . SER A 1 83 ? -11.32 21.531 18.422 1 92.12 83 SER A C 1
ATOM 690 O O . SER A 1 83 ? -11.625 20.469 18.953 1 92.12 83 SER A O 1
ATOM 692 N N . THR A 1 84 ? -11.914 21.984 17.344 1 92.75 84 THR A N 1
ATOM 693 C CA . THR A 1 84 ? -13.078 21.328 16.781 1 92.75 84 THR A CA 1
ATOM 694 C C . THR A 1 84 ? -12.664 20.297 15.734 1 92.75 84 THR A C 1
ATOM 696 O O . THR A 1 84 ? -13.492 19.531 15.234 1 92.75 84 THR A O 1
ATOM 699 N N . ASP A 1 85 ? -11.391 20.297 15.477 1 96.69 85 ASP A N 1
ATOM 700 C CA . ASP A 1 85 ? -10.93 19.344 14.477 1 96.69 85 ASP A CA 1
ATOM 701 C C . ASP A 1 85 ? -11.039 17.906 14.984 1 96.69 85 ASP A C 1
ATOM 703 O O . ASP A 1 85 ? -11.164 17.688 16.188 1 96.69 85 ASP A O 1
ATOM 707 N N . LYS A 1 86 ? -11.117 17.016 14.07 1 98.25 86 LYS A N 1
ATOM 708 C CA . LYS A 1 86 ? -11.133 15.594 14.391 1 98.25 86 LYS A CA 1
ATOM 709 C C . LYS A 1 86 ? -9.727 15.008 14.406 1 98.25 86 LYS A C 1
ATOM 711 O O . LYS A 1 86 ? -8.898 15.352 13.562 1 98.25 86 LYS A O 1
ATOM 716 N N . TYR A 1 87 ? -9.539 14.141 15.398 1 98.38 87 TYR A N 1
ATOM 717 C CA . TYR A 1 87 ? -8.234 13.508 15.547 1 98.38 87 TYR A CA 1
ATOM 718 C C . TYR A 1 87 ? -8.375 11.992 15.625 1 98.38 87 TYR A C 1
ATOM 720 O O . TYR A 1 87 ? -9.297 11.477 16.266 1 98.38 87 TYR A O 1
ATOM 728 N N . VAL A 1 88 ? -7.488 11.258 14.953 1 98.75 88 VAL A N 1
ATOM 729 C CA . VAL A 1 88 ? -7.391 9.805 15.016 1 98.75 88 VAL A CA 1
ATOM 730 C C . VAL A 1 88 ? -5.965 9.391 15.367 1 98.75 88 VAL A C 1
ATOM 732 O O . VAL A 1 88 ? -5.004 9.867 14.75 1 98.75 88 VAL A O 1
ATOM 735 N N . GLU A 1 89 ? -5.777 8.578 16.359 1 98.56 89 GLU A N 1
ATOM 736 C CA . GLU A 1 89 ? -4.469 8.039 16.703 1 98.56 89 GLU A CA 1
ATOM 737 C C . GLU A 1 89 ? -4.254 6.664 16.078 1 98.56 89 GLU A C 1
ATOM 739 O O . GLU A 1 89 ? -5.199 5.891 15.922 1 98.56 89 GLU A O 1
ATOM 744 N N . LYS A 1 90 ? -3.029 6.418 15.75 1 98.69 90 LYS A N 1
ATOM 745 C CA . LYS A 1 90 ? -2.676 5.125 15.18 1 98.69 90 LYS A CA 1
ATOM 746 C C . LYS A 1 90 ? -1.332 4.633 15.711 1 98.69 90 LYS A C 1
ATOM 748 O O . LYS A 1 90 ? -0.498 5.434 16.141 1 98.69 90 LYS A O 1
ATOM 753 N N . THR A 1 91 ? -1.084 3.316 15.57 1 98.12 91 THR A N 1
ATOM 754 C CA . THR A 1 91 ? 0.165 2.717 16.031 1 98.12 91 THR A CA 1
ATOM 755 C C . THR A 1 91 ? 0.866 1.988 14.891 1 98.12 91 THR A C 1
ATOM 757 O O . THR A 1 91 ? 1.914 1.371 15.094 1 98.12 91 THR A O 1
ATOM 760 N N . HIS A 1 92 ? 0.279 1.99 13.766 1 98.38 92 HIS A N 1
ATOM 761 C CA . HIS A 1 92 ? 0.812 1.384 12.555 1 98.38 92 HIS A CA 1
ATOM 762 C C . HIS A 1 92 ? 0.838 2.385 11.406 1 98.38 92 HIS A C 1
ATOM 764 O O . HIS A 1 92 ? 0.14 3.4 11.445 1 98.38 92 HIS A O 1
ATOM 770 N N . ALA A 1 93 ? 1.605 2.08 10.406 1 98.62 93 ALA A N 1
ATOM 771 C CA . ALA A 1 93 ? 1.696 2.971 9.258 1 98.62 93 ALA A CA 1
ATOM 772 C C . ALA A 1 93 ? 0.326 3.184 8.617 1 98.62 93 ALA A C 1
ATOM 774 O O . ALA A 1 93 ? 0.059 4.242 8.039 1 98.62 93 ALA A O 1
ATOM 775 N N . ASN A 1 94 ? -0.57 2.205 8.695 1 98.88 94 ASN A N 1
ATOM 776 C CA . ASN A 1 94 ? -1.915 2.232 8.125 1 98.88 94 ASN A CA 1
ATOM 777 C C . ASN A 1 94 ? -2.889 2.982 9.031 1 98.88 94 ASN A C 1
ATOM 779 O O . ASN A 1 94 ? -3.217 2.514 10.125 1 98.88 94 ASN A O 1
ATOM 783 N N . GLY A 1 95 ? -3.395 4.074 8.555 1 98.94 95 GLY A N 1
ATOM 784 C CA . GLY A 1 95 ? -4.277 4.914 9.344 1 98.94 95 GLY A CA 1
ATOM 785 C C . GLY A 1 95 ? -5.613 4.262 9.641 1 98.94 95 GLY A C 1
ATOM 786 O O . GLY A 1 95 ? -6.332 4.691 10.547 1 98.94 95 GLY A O 1
ATOM 787 N N . PHE A 1 96 ? -5.914 3.178 8.93 1 98.88 96 PHE A N 1
ATOM 788 C CA . PHE A 1 96 ? -7.188 2.488 9.094 1 98.88 96 PHE A CA 1
ATOM 789 C C . PHE A 1 96 ? -7.031 1.279 10.008 1 98.88 96 PHE A C 1
ATOM 791 O O . PHE A 1 96 ? -8.023 0.739 10.508 1 98.88 96 PHE A O 1
ATOM 798 N N . TYR A 1 97 ? -5.797 0.784 10.164 1 98.56 97 TYR A N 1
ATOM 799 C CA . TYR A 1 97 ? -5.559 -0.479 10.852 1 98.56 97 TYR A CA 1
ATOM 800 C C . TYR A 1 97 ? -5.805 -0.339 12.352 1 98.56 97 TYR A C 1
ATOM 802 O O . TYR A 1 97 ? -5.004 0.271 13.062 1 98.56 97 TYR A O 1
ATOM 810 N N . GLN A 1 98 ? -6.914 -0.876 12.836 1 97.88 98 GLN A N 1
ATOM 811 C CA . GLN A 1 98 ? -7.293 -0.879 14.25 1 97.88 98 GLN A CA 1
ATOM 812 C C . GLN A 1 98 ? -7.453 0.543 14.773 1 97.88 98 GLN A C 1
ATOM 814 O O . GLN A 1 98 ? -6.938 0.877 15.844 1 97.88 98 GLN A O 1
ATOM 819 N N . THR A 1 99 ? -8.094 1.417 14.055 1 98.69 99 THR A N 1
ATOM 820 C CA . THR A 1 99 ? -8.406 2.793 14.422 1 98.69 99 THR A CA 1
ATOM 821 C C . THR A 1 99 ? -9.883 3.094 14.188 1 98.69 99 THR A C 1
ATOM 823 O O . THR A 1 99 ? -10.625 2.238 13.695 1 98.69 99 THR A O 1
ATOM 826 N N . GLU A 1 100 ? -10.312 4.285 14.508 1 98.38 100 GLU A N 1
ATOM 827 C CA . GLU A 1 100 ? -11.695 4.703 14.312 1 98.38 100 GLU A CA 1
ATOM 828 C C . GLU A 1 100 ? -11.867 5.48 13.016 1 98.38 100 GLU A C 1
ATOM 830 O O . GLU A 1 100 ? -12.922 6.062 12.766 1 98.38 100 GLU A O 1
ATOM 835 N N . LEU A 1 101 ? -10.844 5.461 12.148 1 98.88 101 LEU A N 1
ATOM 836 C CA . LEU A 1 101 ? -10.867 6.324 10.977 1 98.88 101 LEU A CA 1
ATOM 837 C C . LEU A 1 101 ? -12.031 5.965 10.055 1 98.88 101 LEU A C 1
ATOM 839 O O . LEU A 1 101 ? -12.758 6.848 9.602 1 98.88 101 LEU A O 1
ATOM 843 N N . GLN A 1 102 ? -12.203 4.676 9.773 1 98.75 102 GLN A N 1
ATOM 844 C CA . GLN A 1 102 ? -13.266 4.273 8.859 1 98.75 102 GLN A CA 1
ATOM 845 C C . GLN A 1 102 ? -14.641 4.645 9.406 1 98.75 102 GLN A C 1
ATOM 847 O O . GLN A 1 102 ? -15.492 5.133 8.664 1 98.75 102 GLN A O 1
ATOM 852 N N . LYS A 1 103 ? -14.867 4.391 10.672 1 98.75 103 LYS A N 1
ATOM 853 C CA . LYS A 1 103 ? -16.125 4.762 11.312 1 98.75 103 LYS A CA 1
ATOM 854 C C . LYS A 1 103 ? -16.359 6.266 11.227 1 98.75 103 LYS A C 1
ATOM 856 O O . LYS A 1 103 ? -17.469 6.707 10.906 1 98.75 103 LYS A O 1
ATOM 861 N N . LEU A 1 104 ? -15.297 7.012 11.516 1 98.88 104 LEU A N 1
ATOM 862 C CA . LEU A 1 104 ? -15.391 8.469 11.469 1 98.88 104 LEU A CA 1
ATOM 863 C C . LEU A 1 104 ? -15.773 8.945 10.07 1 98.88 104 LEU A C 1
ATOM 865 O O . LEU A 1 104 ? -16.656 9.797 9.922 1 98.88 104 LEU A O 1
ATOM 869 N N . LEU A 1 105 ? -15.188 8.352 9.047 1 98.88 105 LEU A N 1
ATOM 870 C CA . LEU A 1 105 ? -15.477 8.727 7.664 1 98.88 105 LEU A CA 1
ATOM 871 C C . LEU A 1 105 ? -16.906 8.352 7.281 1 98.88 105 LEU A C 1
ATOM 873 O O . LEU A 1 105 ? -17.578 9.102 6.574 1 98.88 105 LEU A O 1
ATOM 877 N N . THR A 1 106 ? -17.344 7.199 7.742 1 98.75 106 THR A N 1
ATOM 878 C CA . THR A 1 106 ? -18.703 6.758 7.496 1 98.75 106 THR A CA 1
ATOM 879 C C . THR A 1 106 ? -19.719 7.699 8.156 1 98.75 106 THR A C 1
ATOM 881 O O . THR A 1 106 ? -20.688 8.125 7.523 1 98.75 106 THR A O 1
ATOM 884 N N . ASP A 1 107 ? -19.453 8.102 9.383 1 98.62 107 ASP A N 1
ATOM 885 C CA . ASP A 1 107 ? -20.328 9 10.133 1 98.62 107 ASP A CA 1
ATOM 886 C C . ASP A 1 107 ? -20.438 10.359 9.445 1 98.62 107 ASP A C 1
ATOM 888 O O . ASP A 1 107 ? -21.484 11.008 9.5 1 98.62 107 ASP A O 1
ATOM 892 N N . LEU A 1 108 ? -19.359 10.719 8.758 1 98.5 108 LEU A N 1
ATOM 893 C CA . LEU A 1 108 ? -19.312 12.023 8.102 1 98.5 108 LEU A CA 1
ATOM 894 C C . LEU A 1 108 ? -19.781 11.914 6.648 1 98.5 108 LEU A C 1
ATOM 896 O O . LEU A 1 108 ? -19.734 12.898 5.91 1 98.5 108 LEU A O 1
ATOM 900 N N . SER A 1 109 ? -20.156 10.727 6.168 1 98.56 109 SER A N 1
ATOM 901 C CA . SER A 1 109 ? -20.609 10.453 4.812 1 98.56 109 SER A CA 1
ATOM 902 C C . SER A 1 109 ? -19.562 10.852 3.781 1 98.56 109 SER A C 1
ATOM 904 O O . SER A 1 109 ? -19.891 11.422 2.738 1 98.56 109 SER A O 1
ATOM 906 N N . VAL A 1 110 ? -18.312 10.547 4.125 1 98.69 110 VAL A N 1
ATOM 907 C CA . VAL A 1 110 ? -17.188 10.906 3.262 1 98.69 110 VAL A CA 1
ATOM 908 C C . VAL A 1 110 ? -17.047 9.859 2.158 1 98.69 110 VAL A C 1
ATOM 910 O O . VAL A 1 110 ? -17.078 8.656 2.424 1 98.69 110 VAL A O 1
ATOM 913 N N . LYS A 1 111 ? -16.844 10.336 0.918 1 98.56 111 LYS A N 1
ATOM 914 C CA . LYS A 1 111 ? -16.547 9.469 -0.218 1 98.56 111 LYS A CA 1
ATOM 915 C C . LYS A 1 111 ? -15.266 9.898 -0.924 1 98.56 111 LYS A C 1
ATOM 917 O O . LYS A 1 111 ? -14.562 9.07 -1.496 1 98.56 111 LYS A O 1
ATOM 922 N N . LEU A 1 112 ? -15.008 11.219 -1.002 1 98.5 112 LEU A N 1
ATOM 923 C CA . LEU A 1 112 ? -13.812 11.812 -1.594 1 98.5 112 LEU A CA 1
ATOM 924 C C . LEU A 1 112 ? -12.867 12.328 -0.512 1 98.5 112 LEU A C 1
ATOM 926 O O . LEU A 1 112 ? -13.281 13.07 0.378 1 98.5 112 LEU A O 1
ATOM 930 N N . ILE A 1 113 ? -11.617 11.891 -0.589 1 98.81 113 ILE A N 1
ATOM 931 C CA . ILE A 1 113 ? -10.664 12.281 0.441 1 98.81 113 ILE A CA 1
ATOM 932 C C . ILE A 1 113 ? -9.453 12.945 -0.207 1 98.81 113 ILE A C 1
ATOM 934 O O . ILE A 1 113 ? -8.922 12.453 -1.203 1 98.81 113 ILE A O 1
ATOM 938 N N . GLU A 1 114 ? -9.07 14.086 0.28 1 98.88 114 GLU A N 1
ATOM 939 C CA . GLU A 1 114 ? -7.762 14.656 -0.038 1 98.88 114 GLU A CA 1
ATOM 940 C C . GLU A 1 114 ? -6.742 14.336 1.054 1 98.88 114 GLU A C 1
ATOM 942 O O . GLU A 1 114 ? -7.008 14.547 2.238 1 98.88 114 GLU A O 1
ATOM 947 N N . PHE A 1 115 ? -5.605 13.805 0.644 1 98.94 115 PHE A N 1
ATOM 948 C CA . PHE A 1 115 ? -4.57 13.414 1.593 1 98.94 115 PHE A CA 1
ATOM 949 C C . PHE A 1 115 ? -3.383 14.367 1.524 1 98.94 115 PHE A C 1
ATOM 951 O O . PHE A 1 115 ? -3.096 14.938 0.467 1 98.94 115 PHE A O 1
ATOM 958 N N . CYS A 1 116 ? -2.695 14.547 2.633 1 98.94 116 CYS A N 1
ATOM 959 C CA . CYS A 1 116 ? -1.394 15.195 2.744 1 98.94 116 CYS A CA 1
ATOM 960 C C . CYS A 1 116 ? -0.674 14.766 4.016 1 98.94 116 CYS A C 1
ATOM 962 O O . CYS A 1 116 ? -1.278 14.148 4.898 1 98.94 116 CYS A O 1
ATOM 964 N N . GLY A 1 117 ? 0.624 14.984 4.035 1 98.94 117 GLY A N 1
ATOM 965 C CA . GLY A 1 117 ? 1.321 14.742 5.285 1 98.94 117 GLY A CA 1
ATOM 966 C C . GLY A 1 117 ? 2.6 13.938 5.113 1 98.94 117 GLY A C 1
ATOM 967 O O . GLY A 1 117 ? 3.334 14.133 4.145 1 98.94 117 GLY A O 1
ATOM 968 N N . ALA A 1 118 ? 2.947 13.117 6.137 1 98.88 118 ALA A N 1
ATOM 969 C CA . ALA A 1 118 ? 4.211 12.383 6.223 1 98.88 118 ALA A CA 1
ATOM 970 C C . ALA A 1 118 ? 4.012 11.016 6.855 1 98.88 118 ALA A C 1
ATOM 972 O O . ALA A 1 118 ? 3.076 10.812 7.633 1 98.88 118 ALA A O 1
ATOM 973 N N . GLN A 1 119 ? 4.953 10.117 6.547 1 98.81 119 GLN A N 1
ATOM 974 C CA . GLN A 1 119 ? 5.98 10.117 5.508 1 98.81 119 GLN A CA 1
ATOM 975 C C . GLN A 1 119 ? 5.457 9.5 4.215 1 98.81 119 GLN A C 1
ATOM 977 O O . GLN A 1 119 ? 4.645 8.578 4.246 1 98.81 119 GLN A O 1
ATOM 982 N N . THR A 1 120 ? 5.918 9.898 3.08 1 98.94 120 THR A N 1
ATOM 983 C CA . THR A 1 120 ? 5.391 9.602 1.753 1 98.94 120 THR A CA 1
ATOM 984 C C . THR A 1 120 ? 5.262 8.094 1.543 1 98.94 120 THR A C 1
ATOM 986 O O . THR A 1 120 ? 4.16 7.59 1.314 1 98.94 120 THR A O 1
ATOM 989 N N . GLU A 1 121 ? 6.328 7.305 1.751 1 98.81 121 GLU A N 1
ATOM 990 C CA . GLU A 1 121 ? 6.359 5.898 1.358 1 98.81 121 GLU A CA 1
ATOM 991 C C . GLU A 1 121 ? 5.836 5.004 2.477 1 98.81 121 GLU A C 1
ATOM 993 O O . GLU A 1 121 ? 5.621 3.807 2.27 1 98.81 121 GLU A O 1
ATOM 998 N N . PHE A 1 122 ? 5.613 5.562 3.67 1 98.56 122 PHE A N 1
ATOM 999 C CA . PHE A 1 122 ? 5.133 4.801 4.82 1 98.56 122 PHE A CA 1
ATOM 1000 C C . PHE A 1 122 ? 3.668 5.109 5.098 1 98.56 122 PHE A C 1
ATOM 1002 O O . PHE A 1 122 ? 2.791 4.738 4.316 1 98.56 122 PHE A O 1
ATOM 1009 N N . CYS A 1 123 ? 3.424 5.98 6.008 1 98.88 123 CYS A N 1
ATOM 1010 C CA . CYS A 1 123 ? 2.07 6.195 6.512 1 98.88 123 CYS A CA 1
ATOM 1011 C C . CYS A 1 123 ? 1.182 6.805 5.434 1 98.88 123 CYS A C 1
ATOM 1013 O O . CYS A 1 123 ? -0.001 6.473 5.336 1 98.88 123 CYS A O 1
ATOM 1015 N N . VAL A 1 124 ? 1.703 7.73 4.59 1 98.94 124 VAL A N 1
ATOM 1016 C CA . VAL A 1 124 ? 0.893 8.359 3.553 1 98.94 124 VAL A CA 1
ATOM 1017 C C . VAL A 1 124 ? 0.48 7.316 2.518 1 98.94 124 VAL A C 1
ATOM 1019 O O . VAL A 1 124 ? -0.712 7.102 2.283 1 98.94 124 VAL A O 1
ATOM 1022 N N . ASN A 1 125 ? 1.441 6.664 1.959 1 98.94 125 ASN A N 1
ATOM 1023 C CA . ASN A 1 125 ? 1.134 5.656 0.951 1 98.94 125 ASN A CA 1
ATOM 1024 C C . ASN A 1 125 ? 0.2 4.582 1.5 1 98.94 125 ASN A C 1
ATOM 1026 O O . ASN A 1 125 ? -0.784 4.219 0.854 1 98.94 125 ASN A O 1
ATOM 1030 N N . THR A 1 126 ? 0.511 4.031 2.703 1 98.88 126 THR A N 1
ATOM 1031 C CA . THR A 1 126 ? -0.247 2.912 3.256 1 98.88 126 THR A CA 1
ATOM 1032 C C . THR A 1 126 ? -1.704 3.307 3.479 1 98.88 126 THR A C 1
ATOM 1034 O O . THR A 1 126 ? -2.617 2.572 3.094 1 98.88 126 THR A O 1
ATOM 1037 N N . THR A 1 127 ? -1.93 4.465 4.039 1 98.94 127 THR A N 1
ATOM 1038 C CA . THR A 1 127 ? -3.277 4.926 4.355 1 98.94 127 THR A CA 1
ATOM 1039 C C . THR A 1 127 ? -4.062 5.215 3.078 1 98.94 127 THR A C 1
ATOM 1041 O O . THR A 1 127 ? -5.227 4.82 2.957 1 98.94 127 THR A O 1
ATOM 1044 N N . LEU A 1 128 ? -3.371 5.836 2.139 1 98.56 128 LEU A N 1
ATOM 1045 C CA . LEU A 1 128 ? -4 6.234 0.883 1 98.56 128 LEU A CA 1
ATOM 1046 C C . LEU A 1 128 ? -4.348 5.012 0.04 1 98.56 128 LEU A C 1
ATOM 1048 O O . LEU A 1 128 ? -5.43 4.945 -0.547 1 98.56 128 LEU A O 1
ATOM 1052 N N . VAL A 1 129 ? -3.51 4.066 -0.04 1 98.69 129 VAL A N 1
ATOM 1053 C CA . VAL A 1 129 ? -3.734 2.848 -0.812 1 98.69 129 VAL A CA 1
ATOM 1054 C C . VAL A 1 129 ? -4.855 2.029 -0.175 1 98.69 129 VAL A C 1
ATOM 1056 O O . VAL A 1 129 ? -5.723 1.5 -0.875 1 98.69 129 VAL A O 1
ATOM 1059 N N . PHE A 1 130 ? -4.848 1.947 1.159 1 98.94 130 PHE A N 1
ATOM 1060 C CA . PHE A 1 130 ? -5.906 1.211 1.843 1 98.94 130 PHE A CA 1
ATOM 1061 C C . PHE A 1 130 ? -7.258 1.887 1.638 1 98.94 130 PHE A C 1
ATOM 1063 O O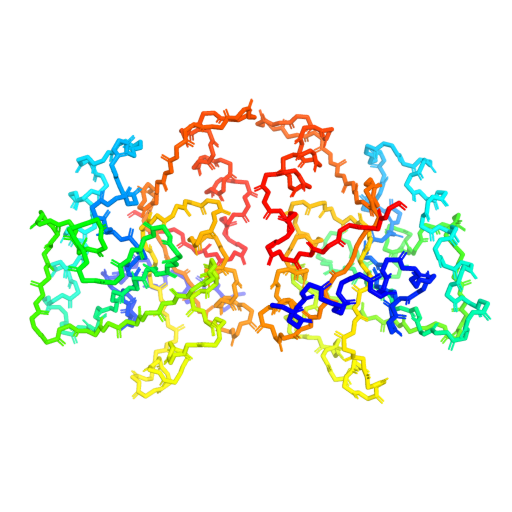 . PHE A 1 130 ? -8.266 1.216 1.402 1 98.94 130 PHE A O 1
ATOM 1070 N N . ALA A 1 131 ? -7.258 3.207 1.679 1 98.94 131 ALA A N 1
ATOM 1071 C CA . ALA A 1 131 ? -8.484 3.957 1.433 1 98.94 131 ALA A CA 1
ATOM 1072 C C . ALA A 1 131 ? -9.047 3.652 0.047 1 98.94 131 ALA A C 1
ATOM 1074 O O . ALA A 1 131 ? -10.258 3.441 -0.108 1 98.94 131 ALA A O 1
ATOM 1075 N N . HIS A 1 132 ? -8.188 3.643 -0.945 1 98.81 132 HIS A N 1
ATOM 1076 C CA . HIS A 1 132 ? -8.625 3.314 -2.297 1 98.81 132 HIS A CA 1
ATOM 1077 C C . HIS A 1 132 ? -9.281 1.938 -2.344 1 98.81 132 HIS A C 1
ATOM 1079 O O . HIS A 1 132 ? -10.328 1.766 -2.969 1 98.81 132 HIS A O 1
ATOM 1085 N N . GLY A 1 133 ? -8.688 0.995 -1.651 1 98.69 133 GLY A N 1
ATOM 1086 C CA . GLY A 1 133 ? -9.219 -0.358 -1.615 1 98.69 133 GLY A CA 1
ATOM 1087 C C . GLY A 1 133 ? -10.578 -0.448 -0.954 1 98.69 133 GLY A C 1
ATOM 1088 O O . GLY A 1 133 ? -11.367 -1.343 -1.265 1 98.69 133 GLY A O 1
ATOM 1089 N N . LEU A 1 134 ? -10.812 0.459 -0.052 1 98.56 134 LEU A N 1
ATOM 1090 C CA . LEU A 1 134 ? -12.094 0.496 0.646 1 98.56 134 LEU A CA 1
ATOM 1091 C C . LEU A 1 134 ? -13.164 1.168 -0.212 1 98.56 134 LEU A C 1
ATOM 1093 O O . LEU A 1 134 ? -14.344 1.17 0.147 1 98.56 134 LEU A O 1
ATOM 1097 N N . GLY A 1 135 ? -12.711 1.801 -1.29 1 98.25 135 GLY A N 1
ATOM 1098 C CA . GLY A 1 135 ? -13.672 2.361 -2.227 1 98.25 135 GLY A CA 1
ATOM 1099 C C . GLY A 1 135 ? -13.695 3.879 -2.223 1 98.25 135 GLY A C 1
ATOM 1100 O O . GLY A 1 135 ? -14.492 4.496 -2.932 1 98.25 135 GLY A O 1
ATOM 1101 N N . TYR A 1 136 ? -12.82 4.578 -1.474 1 98.69 136 TYR A N 1
ATOM 1102 C CA . TYR A 1 136 ? -12.75 6.035 -1.478 1 98.69 136 TYR A CA 1
ATOM 1103 C C . TYR A 1 136 ? -12.086 6.543 -2.752 1 98.69 136 TYR A C 1
ATOM 1105 O O . TYR A 1 136 ? -11.242 5.859 -3.336 1 98.69 136 TYR A O 1
ATOM 1113 N N . GLN A 1 137 ? -12.539 7.703 -3.152 1 98.38 137 GLN A N 1
ATOM 1114 C CA . GLN A 1 137 ? -11.859 8.422 -4.223 1 98.38 137 GLN A CA 1
ATOM 1115 C C . GLN A 1 137 ? -10.867 9.43 -3.658 1 98.38 137 GLN A C 1
ATOM 1117 O O . GLN A 1 137 ? -11.25 10.344 -2.926 1 98.38 137 GLN A O 1
ATOM 1122 N N . ASN A 1 138 ? -9.648 9.266 -4.027 1 98.62 138 ASN A N 1
ATOM 1123 C CA . ASN A 1 138 ? -8.578 9.984 -3.35 1 98.62 138 ASN A CA 1
ATOM 1124 C C . ASN A 1 138 ? -8.016 11.109 -4.223 1 98.62 138 ASN A C 1
ATOM 1126 O O . ASN A 1 138 ? -7.91 10.953 -5.441 1 98.62 138 ASN A O 1
ATOM 1130 N N . TRP A 1 139 ? -7.602 12.172 -3.52 1 98.38 139 TRP A N 1
ATOM 1131 C CA . TRP A 1 139 ? -6.98 13.336 -4.145 1 98.38 139 TRP A CA 1
ATOM 1132 C C . TRP A 1 139 ? -5.762 13.797 -3.354 1 98.38 139 TRP A C 1
ATOM 1134 O O . TRP A 1 139 ? -5.625 13.477 -2.17 1 98.38 139 TRP A O 1
ATOM 1144 N N . MET A 1 140 ? -4.918 14.516 -4.062 1 98.44 140 MET A N 1
ATOM 1145 C CA . MET A 1 140 ? -3.76 15.141 -3.432 1 98.44 140 MET A CA 1
ATOM 1146 C C . MET A 1 140 ? -3.232 16.297 -4.281 1 98.44 140 MET A C 1
ATOM 1148 O O . MET A 1 140 ? -3.256 16.219 -5.512 1 98.44 140 MET A O 1
ATOM 1152 N N . GLN A 1 141 ? -2.785 17.312 -3.635 1 97.81 141 GLN A N 1
ATOM 1153 C CA . GLN A 1 141 ? -1.954 18.281 -4.348 1 97.81 141 GLN A CA 1
ATOM 1154 C C . GLN A 1 141 ? -0.536 17.75 -4.535 1 97.81 141 GLN A C 1
ATOM 1156 O O . GLN A 1 141 ? 0.044 17.172 -3.613 1 97.81 141 GLN A O 1
ATOM 1161 N N . ARG A 1 142 ? 0.012 17.953 -5.695 1 97.81 142 ARG A N 1
ATOM 1162 C CA . ARG A 1 142 ? 1.404 17.547 -5.887 1 97.81 142 ARG A CA 1
ATOM 1163 C C . ARG A 1 142 ? 2.307 18.203 -4.848 1 97.81 142 ARG A C 1
ATOM 1165 O O . ARG A 1 142 ? 2.16 19.391 -4.551 1 97.81 142 ARG A O 1
ATOM 1172 N N . GLY A 1 143 ? 3.152 17.422 -4.234 1 98.06 143 GLY A N 1
ATOM 1173 C CA . GLY A 1 143 ? 4.082 17.938 -3.244 1 98.06 143 GLY A CA 1
ATOM 1174 C C . GLY A 1 143 ? 3.5 18 -1.845 1 98.06 143 GLY A C 1
ATOM 1175 O O . GLY A 1 143 ? 4.156 18.453 -0.91 1 98.06 143 GLY A O 1
ATOM 1176 N N . ALA A 1 144 ? 2.297 17.453 -1.625 1 98.56 144 ALA A N 1
ATOM 1177 C CA . ALA A 1 144 ? 1.625 17.594 -0.335 1 98.56 144 ALA A CA 1
ATOM 1178 C C . ALA A 1 144 ? 1.988 16.438 0.597 1 98.56 144 ALA A C 1
ATOM 1180 O O . ALA A 1 144 ? 1.339 16.234 1.626 1 98.56 144 ALA A O 1
ATOM 1181 N N . SER A 1 145 ? 2.998 15.648 0.245 1 98.88 145 SER A N 1
ATOM 1182 C CA . SER A 1 145 ? 3.621 14.688 1.148 1 98.88 145 SER A CA 1
ATOM 1183 C C . SER A 1 145 ? 5.141 14.828 1.14 1 98.88 145 SER A C 1
ATOM 1185 O O . SER A 1 145 ? 5.715 15.383 0.196 1 98.88 145 SER A O 1
ATOM 1187 N N . SER A 1 146 ? 5.703 14.398 2.229 1 98.94 146 SER A N 1
ATOM 1188 C CA . SER A 1 146 ? 7.156 14.484 2.324 1 98.94 146 SER A CA 1
ATOM 1189 C C . SER A 1 146 ? 7.73 13.336 3.143 1 98.94 146 SER A C 1
ATOM 1191 O O . SER A 1 146 ? 6.98 12.531 3.703 1 98.94 146 SER A O 1
ATOM 1193 N N . THR A 1 147 ? 9.008 13.234 3.102 1 98.94 147 THR A N 1
ATOM 1194 C CA . THR A 1 147 ? 9.75 12.172 3.775 1 98.94 147 THR A CA 1
ATOM 1195 C C . THR A 1 147 ? 11.227 12.547 3.912 1 98.94 147 THR A C 1
ATOM 1197 O O . THR A 1 147 ? 11.57 13.734 3.906 1 98.94 147 THR A O 1
ATOM 1200 N N . PHE A 1 148 ? 12.062 11.578 4.148 1 98.88 148 PHE A N 1
ATOM 1201 C CA . PHE A 1 148 ? 13.5 11.75 4.352 1 98.88 148 PHE A CA 1
ATOM 1202 C C . PHE A 1 148 ? 14.289 10.977 3.303 1 98.88 148 PHE A C 1
ATOM 1204 O O . PHE A 1 148 ? 13.742 10.109 2.615 1 98.88 148 PHE A O 1
ATOM 1211 N N . ASP A 1 149 ? 15.547 11.328 3.162 1 98.69 149 ASP A N 1
ATOM 1212 C CA . ASP A 1 149 ? 16.422 10.523 2.322 1 98.69 149 ASP A CA 1
ATOM 1213 C C . ASP A 1 149 ? 16.516 9.086 2.828 1 98.69 149 ASP A C 1
ATOM 1215 O O . ASP A 1 149 ? 16.406 8.836 4.031 1 98.69 149 ASP A O 1
ATOM 1219 N N . SER A 1 150 ? 16.625 8.148 1.886 1 97.94 150 SER A N 1
ATOM 1220 C CA . SER A 1 150 ? 16.938 6.766 2.213 1 97.94 150 SER A CA 1
ATOM 1221 C C . SER A 1 150 ? 18.234 6.324 1.551 1 97.94 150 SER A C 1
ATOM 1223 O O . SER A 1 150 ? 18.875 7.105 0.839 1 97.94 150 SER A O 1
ATOM 1225 N N . LYS A 1 151 ? 18.609 5.059 1.905 1 97.12 151 LYS A N 1
ATOM 1226 C CA . LYS A 1 151 ? 19.766 4.445 1.268 1 97.12 151 LYS A CA 1
ATOM 1227 C C . LYS A 1 151 ? 19.562 4.297 -0.237 1 97.12 151 LYS A C 1
ATOM 1229 O O . LYS A 1 151 ? 20.516 4.32 -1.01 1 97.12 151 LYS A O 1
ATOM 1234 N N . TRP A 1 152 ? 18.281 4.25 -0.671 1 97.94 152 TRP A N 1
ATOM 1235 C CA . TRP A 1 152 ? 17.969 3.918 -2.057 1 97.94 152 TRP A CA 1
ATOM 1236 C C . TRP A 1 152 ? 17.672 5.176 -2.867 1 97.94 152 TRP A C 1
ATOM 1238 O O . TRP A 1 152 ? 18.062 5.277 -4.031 1 97.94 152 TRP A O 1
ATOM 1248 N N . LEU A 1 153 ? 16.969 6.094 -2.266 1 98.31 153 LEU A N 1
ATOM 1249 C CA . LEU A 1 153 ? 16.516 7.301 -2.945 1 98.31 153 LEU A CA 1
ATOM 1250 C C . LEU A 1 153 ? 16.609 8.508 -2.02 1 98.31 153 LEU A C 1
ATOM 1252 O O . LEU A 1 153 ? 16.422 8.383 -0.807 1 98.31 153 LEU A O 1
ATOM 1256 N N . SER A 1 154 ? 16.875 9.711 -2.637 1 98.75 154 SER A N 1
ATOM 1257 C CA . SER A 1 154 ? 16.688 10.945 -1.887 1 98.75 154 SER A CA 1
ATOM 1258 C C . SER A 1 154 ? 15.211 11.188 -1.582 1 98.75 154 SER A C 1
ATOM 1260 O O . SER A 1 154 ? 14.336 10.602 -2.225 1 98.75 154 SER A O 1
ATOM 1262 N N . ALA A 1 155 ? 14.938 12.008 -0.592 1 98.88 155 ALA A N 1
ATOM 1263 C CA . ALA A 1 155 ? 13.555 12.352 -0.252 1 98.88 155 ALA A CA 1
ATOM 1264 C C . ALA A 1 155 ? 12.805 12.859 -1.477 1 98.88 155 ALA A C 1
ATOM 1266 O O . ALA A 1 155 ? 11.656 12.453 -1.717 1 98.88 155 ALA A O 1
ATOM 1267 N N . LYS A 1 156 ? 13.477 13.727 -2.215 1 98.81 156 LYS A N 1
ATOM 1268 C CA . LYS A 1 156 ? 12.875 14.258 -3.436 1 98.81 156 LYS A CA 1
ATOM 1269 C C . LYS A 1 156 ? 12.516 13.133 -4.406 1 98.81 156 LYS A C 1
ATOM 1271 O O . LYS A 1 156 ? 11.43 13.125 -4.984 1 98.81 156 LYS A O 1
ATOM 1276 N N . GLU A 1 157 ? 13.375 12.195 -4.594 1 98.75 157 GLU A N 1
ATOM 1277 C CA . GLU A 1 157 ? 13.164 11.086 -5.52 1 98.75 157 GLU A CA 1
ATOM 1278 C C . GLU A 1 157 ? 12.07 10.148 -5.023 1 98.75 157 GLU A C 1
ATOM 1280 O O . GLU A 1 157 ? 11.32 9.578 -5.82 1 98.75 157 GLU A O 1
ATOM 1285 N N . ILE A 1 158 ? 11.961 9.938 -3.699 1 98.88 158 ILE A N 1
ATOM 1286 C CA . ILE A 1 158 ? 10.891 9.117 -3.143 1 98.88 158 ILE A CA 1
ATOM 1287 C C . ILE A 1 158 ? 9.539 9.758 -3.449 1 98.88 158 ILE A C 1
ATOM 1289 O O . ILE A 1 158 ? 8.617 9.086 -3.934 1 98.88 158 ILE A O 1
ATOM 1293 N N . VAL A 1 159 ? 9.461 11.016 -3.199 1 98.88 159 VAL A N 1
ATOM 1294 C CA . VAL A 1 159 ? 8.211 11.727 -3.471 1 98.88 159 VAL A CA 1
ATOM 1295 C C . VAL A 1 159 ? 7.863 11.602 -4.953 1 98.88 159 VAL A C 1
ATOM 1297 O O . VAL A 1 159 ? 6.727 11.289 -5.305 1 98.88 159 VAL A O 1
ATOM 1300 N N . ASP A 1 160 ? 8.844 11.789 -5.871 1 98.56 160 ASP A N 1
ATOM 1301 C CA . ASP A 1 160 ? 8.633 11.695 -7.312 1 98.56 160 ASP A CA 1
ATOM 1302 C C . ASP A 1 160 ? 8.195 10.289 -7.715 1 98.56 160 ASP A C 1
ATOM 1304 O O . ASP A 1 160 ? 7.293 10.125 -8.539 1 98.56 160 ASP A O 1
ATOM 1308 N N . PHE A 1 161 ? 8.891 9.352 -7.184 1 98.75 161 PHE A N 1
ATOM 1309 C CA . PHE A 1 161 ? 8.602 7.949 -7.469 1 98.75 161 PHE A CA 1
ATOM 1310 C C . PHE A 1 161 ? 7.145 7.621 -7.164 1 98.75 161 PHE A C 1
ATOM 1312 O O . PHE A 1 161 ? 6.453 7.02 -7.988 1 98.75 161 PHE A O 1
ATOM 1319 N N . TYR A 1 162 ? 6.617 8.039 -6.031 1 98.81 162 TYR A N 1
ATOM 1320 C CA . TYR A 1 162 ? 5.246 7.738 -5.633 1 98.81 162 TYR A CA 1
ATOM 1321 C C . TYR A 1 162 ? 4.25 8.578 -6.426 1 98.81 162 TYR A C 1
ATOM 1323 O O . TYR A 1 162 ? 3.236 8.062 -6.898 1 98.81 162 TYR A O 1
ATOM 1331 N N . GLU A 1 163 ? 4.531 9.836 -6.672 1 98.62 163 GLU A N 1
ATOM 1332 C CA . GLU A 1 163 ? 3.578 10.711 -7.348 1 98.62 163 GLU A CA 1
ATOM 1333 C C . GLU A 1 163 ? 3.48 10.383 -8.836 1 98.62 163 GLU A C 1
ATOM 1335 O O . GLU A 1 163 ? 2.389 10.375 -9.406 1 98.62 163 GLU A O 1
ATOM 1340 N N . LYS A 1 164 ? 4.598 10.086 -9.414 1 97.75 164 LYS A N 1
ATOM 1341 C CA . LYS A 1 164 ? 4.637 10.023 -10.875 1 97.75 164 LYS A CA 1
ATOM 1342 C C . LYS A 1 164 ? 4.578 8.586 -11.367 1 97.75 164 LYS A C 1
ATOM 1344 O O . LYS A 1 164 ? 4.105 8.312 -12.469 1 97.75 164 LYS A O 1
ATOM 1349 N N . HIS A 1 165 ? 5.039 7.66 -10.516 1 97.81 165 HIS A N 1
ATOM 1350 C CA . HIS A 1 165 ? 5.164 6.281 -10.977 1 97.81 165 HIS A CA 1
ATOM 1351 C C . HIS A 1 165 ? 4.074 5.398 -10.375 1 97.81 165 HIS A C 1
ATOM 1353 O O . HIS A 1 165 ? 3.592 4.473 -11.031 1 97.81 165 HIS A O 1
ATOM 1359 N N . LEU A 1 166 ? 3.646 5.664 -9.164 1 98.38 166 LEU A N 1
ATOM 1360 C CA . LEU A 1 166 ? 2.811 4.684 -8.477 1 98.38 166 LEU A CA 1
ATOM 1361 C C . LEU A 1 166 ? 1.383 5.195 -8.328 1 98.38 166 LEU A C 1
ATOM 1363 O O . LEU A 1 166 ? 0.426 4.496 -8.664 1 98.38 166 LEU A O 1
ATOM 1367 N N . TRP A 1 167 ? 1.188 6.457 -7.934 1 98.62 167 TRP A N 1
ATOM 1368 C CA . TRP A 1 167 ? -0.102 6.891 -7.414 1 98.62 167 TRP A CA 1
ATOM 1369 C C . TRP A 1 167 ? -0.999 7.402 -8.531 1 98.62 167 TRP A C 1
ATOM 1371 O O . TRP A 1 167 ? -2.205 7.141 -8.547 1 98.62 167 TRP A O 1
ATOM 1381 N N . ASP A 1 168 ? -0.376 8.125 -9.492 1 97.69 168 ASP A N 1
ATOM 1382 C CA . ASP A 1 168 ? -1.144 8.945 -10.422 1 97.69 168 ASP A CA 1
ATOM 1383 C C . ASP A 1 168 ? -2.092 8.094 -11.258 1 97.69 168 ASP A C 1
ATOM 1385 O O . ASP A 1 168 ? -1.658 7.156 -11.938 1 97.69 168 ASP A O 1
ATOM 1389 N N . GLU A 1 169 ? -3.436 8.391 -11.125 1 96.5 169 GLU A N 1
ATOM 1390 C CA . GLU A 1 169 ? -4.523 7.773 -11.883 1 96.5 169 GLU A CA 1
ATOM 1391 C C . GLU A 1 169 ? -4.723 6.316 -11.469 1 96.5 169 GLU A C 1
ATOM 1393 O O . GLU A 1 169 ? -5.461 5.578 -12.125 1 96.5 169 GLU A O 1
ATOM 1398 N N . ARG A 1 170 ? -4.082 5.887 -10.422 1 97.94 170 ARG A N 1
ATOM 1399 C CA . ARG A 1 170 ? -4.227 4.516 -9.945 1 97.94 170 ARG A CA 1
ATOM 1400 C C . ARG A 1 170 ? -4.84 4.492 -8.547 1 97.94 170 ARG A C 1
ATOM 1402 O O . ARG A 1 170 ? -5.832 3.799 -8.305 1 97.94 170 ARG A O 1
ATOM 1409 N N . PHE A 1 171 ? -4.242 5.312 -7.688 1 98.62 171 PHE A N 1
ATOM 1410 C CA . PHE A 1 171 ? -4.75 5.309 -6.32 1 98.62 171 PHE A CA 1
ATOM 1411 C C . PHE A 1 171 ? -5.336 6.668 -5.957 1 98.62 171 PHE A C 1
ATOM 1413 O O . PHE A 1 171 ? -6.059 6.793 -4.965 1 98.62 171 PHE A O 1
ATOM 1420 N N . LEU A 1 172 ? -4.863 7.676 -6.73 1 97.88 172 LEU A N 1
ATOM 1421 C CA . LEU A 1 172 ? -5.41 9.008 -6.512 1 97.88 172 LEU A CA 1
ATOM 1422 C C . LEU A 1 172 ? -5.312 9.852 -7.777 1 97.88 172 LEU A C 1
ATOM 1424 O O . LEU A 1 172 ? -4.645 9.469 -8.734 1 97.88 172 LEU A O 1
ATOM 1428 N N . GLN A 1 173 ? -6.074 10.93 -7.773 1 97.06 173 GLN A N 1
ATOM 1429 C CA . GLN A 1 173 ? -5.926 12.016 -8.742 1 97.06 173 GLN A CA 1
ATOM 1430 C C . GLN A 1 173 ? -5.273 13.234 -8.102 1 97.06 173 GLN A C 1
ATOM 1432 O O . GLN A 1 173 ? -5.566 13.57 -6.953 1 97.06 173 GLN A O 1
ATOM 1437 N N . PHE A 1 174 ? -4.41 13.859 -8.867 1 97.19 174 PHE A N 1
ATOM 1438 C CA . PHE A 1 174 ? -3.781 15.062 -8.344 1 97.19 174 PHE A CA 1
ATOM 1439 C C . PHE A 1 174 ? -4.602 16.297 -8.703 1 97.19 174 PHE A C 1
ATOM 1441 O O . PHE A 1 174 ? -5.16 16.375 -9.805 1 97.19 174 PHE A O 1
ATOM 1448 N N . LEU A 1 175 ? -4.582 17.188 -7.773 1 93.19 175 LEU A N 1
ATOM 1449 C CA . LEU A 1 175 ? -5.242 18.469 -8 1 93.19 175 LEU A CA 1
ATOM 1450 C C . LEU A 1 175 ? -4.465 19.312 -9.016 1 93.19 175 LEU A C 1
ATOM 1452 O O . LEU A 1 175 ? -3.236 19.25 -9.062 1 93.19 175 LEU A O 1
ATOM 1456 N N . ASP A 1 176 ? -5.031 20.062 -9.961 1 74.38 176 ASP A N 1
ATOM 1457 C CA . ASP A 1 176 ? -4.441 20.922 -10.977 1 74.38 176 ASP A CA 1
ATOM 1458 C C . ASP A 1 176 ? -3.811 22.172 -10.352 1 74.38 176 ASP A C 1
ATOM 1460 O O . ASP A 1 176 ? -4.258 22.625 -9.305 1 74.38 176 ASP A O 1
ATOM 1464 N N . MET B 1 1 ? 5.156 -9.891 23.469 1 31.52 1 MET B N 1
ATOM 1465 C CA . MET B 1 1 ? 5.527 -11.25 23.859 1 31.52 1 MET B CA 1
ATOM 1466 C C . MET B 1 1 ? 4.824 -12.273 22.969 1 31.52 1 MET B C 1
ATOM 1468 O O . MET B 1 1 ? 5.43 -13.273 22.578 1 31.52 1 MET B O 1
ATOM 1472 N N . LEU B 1 2 ? 3.51 -12.023 22.75 1 35.03 2 LEU B N 1
ATOM 1473 C CA . LEU B 1 2 ? 2.705 -13.016 22.047 1 35.03 2 LEU B CA 1
ATOM 1474 C C . LEU B 1 2 ? 2.971 -12.969 20.547 1 35.03 2 LEU B C 1
ATOM 1476 O O . LEU B 1 2 ? 2.834 -13.977 19.859 1 35.03 2 LEU B O 1
ATOM 1480 N N . ARG B 1 3 ? 3.098 -11.742 20.109 1 41.91 3 ARG B N 1
ATOM 1481 C CA . ARG B 1 3 ? 3.371 -11.633 18.688 1 41.91 3 ARG B CA 1
ATOM 1482 C C . ARG B 1 3 ? 4.676 -12.336 18.312 1 41.91 3 ARG B C 1
ATOM 1484 O O . ARG B 1 3 ? 4.77 -12.977 17.266 1 41.91 3 ARG B O 1
ATOM 1491 N N . LYS B 1 4 ? 5.656 -12.078 19.172 1 48.38 4 LYS B N 1
ATOM 1492 C CA . LYS B 1 4 ? 6.961 -12.711 18.984 1 48.38 4 LYS B CA 1
ATOM 1493 C C . LYS B 1 4 ? 6.828 -14.227 18.922 1 48.38 4 LYS B C 1
ATOM 1495 O O . LYS B 1 4 ? 7.527 -14.883 18.141 1 48.38 4 LYS B O 1
ATOM 1500 N N . SER B 1 5 ? 5.973 -14.586 19.75 1 46.19 5 SER B N 1
ATOM 1501 C CA . SER B 1 5 ? 5.887 -16.031 19.906 1 46.19 5 SER B CA 1
ATOM 1502 C C . SER B 1 5 ? 5.281 -16.688 18.688 1 46.19 5 SER B C 1
ATOM 1504 O O . SER B 1 5 ? 5.754 -17.734 18.234 1 46.19 5 SER B O 1
ATOM 1506 N N . ILE B 1 6 ? 4.277 -16.062 18.203 1 43.38 6 ILE B N 1
ATOM 1507 C CA . ILE B 1 6 ? 3.633 -16.719 17.078 1 43.38 6 ILE B CA 1
ATOM 1508 C C . ILE B 1 6 ? 4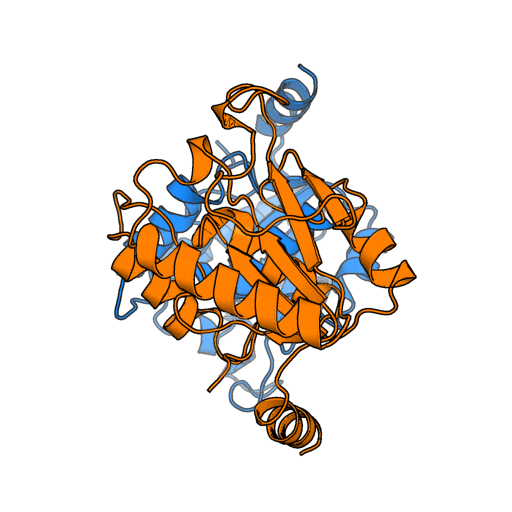.562 -16.703 15.867 1 43.38 6 ILE B C 1
ATOM 1510 O O . ILE B 1 6 ? 4.672 -17.703 15.141 1 43.38 6 ILE B O 1
ATOM 1514 N N . PHE B 1 7 ? 5.363 -15.641 15.734 1 48.91 7 PHE B N 1
ATOM 1515 C CA . PHE B 1 7 ? 6.352 -15.562 14.664 1 48.91 7 PHE B CA 1
ATOM 1516 C C . PHE B 1 7 ? 7.41 -16.641 14.82 1 48.91 7 PHE B C 1
ATOM 1518 O O . PHE B 1 7 ? 7.855 -17.234 13.836 1 48.91 7 PHE B O 1
ATOM 1525 N N . GLU B 1 8 ? 7.855 -16.828 16.062 1 47.91 8 GLU B N 1
ATOM 1526 C CA . GLU B 1 8 ? 8.859 -17.859 16.344 1 47.91 8 GLU B CA 1
ATOM 1527 C C . GLU B 1 8 ? 8.328 -19.25 16.016 1 47.91 8 GLU B C 1
ATOM 1529 O O . GLU B 1 8 ? 9.062 -20.109 15.539 1 47.91 8 GLU B O 1
ATOM 1534 N N . ARG B 1 9 ? 7.258 -19.484 16.281 1 44.97 9 ARG B N 1
ATOM 1535 C CA . ARG B 1 9 ? 6.73 -20.812 16.016 1 44.97 9 ARG B CA 1
ATOM 1536 C C . ARG B 1 9 ? 6.59 -21.062 14.516 1 44.97 9 ARG B C 1
ATOM 1538 O O . ARG B 1 9 ? 6.816 -22.172 14.039 1 44.97 9 ARG B O 1
ATOM 1545 N N . ASN B 1 10 ? 6.137 -20.047 13.727 1 47.5 10 ASN B N 1
ATOM 1546 C CA . ASN B 1 10 ? 5.883 -20.25 12.305 1 47.5 10 ASN B CA 1
ATOM 1547 C C . ASN B 1 10 ? 7.176 -20.25 11.492 1 47.5 10 ASN B C 1
ATOM 1549 O O . ASN B 1 10 ? 7.148 -20.406 10.273 1 47.5 10 ASN B O 1
ATOM 1553 N N . LYS B 1 11 ? 8.242 -19.656 12.133 1 51.91 11 LYS B N 1
ATOM 1554 C CA . LYS B 1 11 ? 9.508 -19.781 11.406 1 51.91 11 LYS B CA 1
ATOM 1555 C C . LYS B 1 11 ? 9.805 -21.25 11.07 1 51.91 11 LYS B C 1
ATOM 1557 O O . LYS B 1 11 ? 10.594 -21.531 10.172 1 51.91 11 LYS B O 1
ATOM 1562 N N . LYS B 1 12 ? 9.297 -21.969 11.984 1 50.34 12 LYS B N 1
ATOM 1563 C CA . LYS B 1 12 ? 9.539 -23.375 11.727 1 50.34 12 LYS B CA 1
ATOM 1564 C C . LYS B 1 12 ? 8.516 -23.938 10.75 1 50.34 12 LYS B C 1
ATOM 1566 O O . LYS B 1 12 ? 8.555 -25.125 10.414 1 50.34 12 LYS B O 1
ATOM 1571 N N . MET B 1 13 ? 7.465 -23.047 10.414 1 61.44 13 MET B N 1
ATOM 1572 C CA . MET B 1 13 ? 6.422 -23.703 9.641 1 61.44 13 MET B CA 1
ATOM 1573 C C . MET B 1 13 ? 6.727 -23.656 8.148 1 61.44 13 MET B C 1
ATOM 1575 O O . MET B 1 13 ? 7.227 -22.641 7.648 1 61.44 13 MET B O 1
ATOM 1579 N N . LYS B 1 14 ? 6.543 -24.781 7.469 1 81.88 14 LYS B N 1
ATOM 1580 C CA . LYS B 1 14 ? 6.82 -24.984 6.051 1 81.88 14 LYS B CA 1
ATOM 1581 C C . LYS B 1 14 ? 5.84 -24.203 5.18 1 81.88 14 LYS B C 1
ATOM 1583 O O . LYS B 1 14 ? 6.188 -23.766 4.074 1 81.88 14 LYS B O 1
ATOM 1588 N N . THR B 1 15 ? 4.613 -24.047 5.777 1 94.88 15 THR B N 1
ATOM 1589 C CA . THR B 1 15 ? 3.627 -23.359 4.961 1 94.88 15 THR B CA 1
ATOM 1590 C C . THR B 1 15 ? 2.756 -22.438 5.82 1 94.88 15 THR B C 1
ATOM 1592 O O . THR B 1 15 ? 2.609 -22.672 7.023 1 94.88 15 THR B O 1
ATOM 1595 N N . SER B 1 16 ? 2.199 -21.328 5.246 1 97.75 16 SER B N 1
ATOM 1596 C CA . SER B 1 16 ? 1.044 -20.578 5.746 1 97.75 16 SER B CA 1
ATOM 1597 C C . SER B 1 16 ? -0.259 -21.297 5.398 1 97.75 16 SER B C 1
ATOM 1599 O O . SER B 1 16 ? -0.246 -22.453 4.973 1 97.75 16 SER B O 1
ATOM 1601 N N . ASP B 1 17 ? -1.372 -20.594 5.656 1 98.31 17 ASP B N 1
ATOM 1602 C CA . ASP B 1 17 ? -2.66 -21.203 5.355 1 98.31 17 ASP B CA 1
ATOM 1603 C C . ASP B 1 17 ? -2.9 -21.266 3.848 1 98.31 17 ASP B C 1
ATOM 1605 O O . ASP B 1 17 ? -3.617 -22.141 3.361 1 98.31 17 ASP B O 1
ATOM 1609 N N . ALA B 1 18 ? -2.314 -20.312 3.104 1 98.75 18 ALA B N 1
ATOM 1610 C CA . ALA B 1 18 ? -2.463 -20.25 1.65 1 98.75 18 ALA B CA 1
ATOM 1611 C C . ALA B 1 18 ? -1.26 -19.578 1.002 1 98.75 18 ALA B C 1
ATOM 1613 O O . ALA B 1 18 ? -0.6 -18.734 1.626 1 98.75 18 ALA B O 1
ATOM 1614 N N . LEU B 1 19 ? -1.006 -19.984 -0.207 1 98.81 19 LEU B N 1
ATOM 1615 C CA . LEU B 1 19 ? -0.062 -19.297 -1.087 1 98.81 19 LEU B CA 1
ATOM 1616 C C . LEU B 1 19 ? -0.798 -18.469 -2.137 1 98.81 19 LEU B C 1
ATOM 1618 O O . LEU B 1 19 ? -1.695 -18.984 -2.812 1 98.81 19 LEU B O 1
ATOM 1622 N N . ILE B 1 20 ? -0.499 -17.188 -2.186 1 98.94 20 ILE B N 1
ATOM 1623 C CA . ILE B 1 20 ? -1.054 -16.359 -3.244 1 98.94 20 ILE B CA 1
ATOM 1624 C C . ILE B 1 20 ? 0.043 -15.992 -4.242 1 98.94 20 ILE B C 1
ATOM 1626 O O . ILE B 1 20 ? 1.061 -15.406 -3.871 1 98.94 20 ILE B O 1
ATOM 1630 N N . VAL B 1 21 ? -0.141 -16.391 -5.473 1 99 21 VAL B N 1
ATOM 1631 C CA . VAL B 1 21 ? 0.766 -16.125 -6.586 1 99 21 VAL B CA 1
ATOM 1632 C C . VAL B 1 21 ? 0.176 -15.047 -7.484 1 99 21 VAL B C 1
ATOM 1634 O O . VAL B 1 21 ? -0.829 -15.273 -8.164 1 99 21 VAL B O 1
ATOM 1637 N N . ILE B 1 22 ? 0.846 -13.914 -7.566 1 98.94 22 ILE B N 1
ATOM 1638 C CA . ILE B 1 22 ? 0.251 -12.727 -8.172 1 98.94 22 ILE B CA 1
ATOM 1639 C C . ILE B 1 22 ? 0.821 -12.523 -9.57 1 98.94 22 ILE B C 1
ATOM 1641 O O . ILE B 1 22 ? 2.018 -12.273 -9.734 1 98.94 22 ILE B O 1
ATOM 1645 N N . ASP B 1 23 ? 0.064 -12.641 -10.594 1 98.88 23 ASP B N 1
ATOM 1646 C CA . ASP B 1 23 ? 0.23 -12.125 -11.953 1 98.88 23 ASP B CA 1
ATOM 1647 C C . ASP B 1 23 ? 1.443 -12.75 -12.633 1 98.88 23 ASP B C 1
ATOM 1649 O O . ASP B 1 23 ? 2.217 -12.062 -13.297 1 98.88 23 ASP B O 1
ATOM 1653 N N . MET B 1 24 ? 1.653 -14.055 -12.398 1 98.94 24 MET B N 1
ATOM 1654 C CA . MET B 1 24 ? 2.693 -14.75 -13.148 1 98.94 24 MET B CA 1
ATOM 1655 C C . MET B 1 24 ? 2.193 -15.133 -14.539 1 98.94 24 MET B C 1
ATOM 1657 O O . MET B 1 24 ? 2.057 -16.312 -14.852 1 98.94 24 MET B O 1
ATOM 1661 N N . GLN B 1 25 ? 1.991 -14.156 -15.305 1 98.88 25 GLN B N 1
ATOM 1662 C CA . GLN B 1 25 ? 1.425 -14.25 -16.656 1 98.88 25 GLN B CA 1
ATOM 1663 C C . GLN B 1 25 ? 2.475 -13.945 -17.719 1 98.88 25 GLN B C 1
ATOM 1665 O O . GLN B 1 25 ? 3.439 -13.227 -17.453 1 98.88 25 GLN B O 1
ATOM 1670 N N . ASN B 1 26 ? 2.289 -14.453 -18.938 1 98.75 26 ASN B N 1
ATOM 1671 C CA . ASN B 1 26 ? 3.277 -14.359 -20 1 98.75 26 ASN B CA 1
ATOM 1672 C C . ASN B 1 26 ? 3.711 -12.914 -20.234 1 98.75 26 ASN B C 1
ATOM 1674 O O . ASN B 1 26 ? 4.906 -12.609 -20.203 1 98.75 26 ASN B O 1
ATOM 1678 N N . GLU B 1 27 ? 2.736 -12.023 -20.438 1 98.38 27 GLU B N 1
ATOM 1679 C CA . GLU B 1 27 ? 3.068 -10.641 -20.766 1 98.38 27 GLU B CA 1
ATOM 1680 C C . GLU B 1 27 ? 3.617 -9.898 -19.562 1 98.38 27 GLU B C 1
ATOM 1682 O O . GLU B 1 27 ? 4.523 -9.078 -19.688 1 98.38 27 GLU B O 1
ATOM 1687 N N . VAL B 1 28 ? 3.123 -10.172 -18.359 1 98.62 28 VAL B N 1
ATOM 1688 C CA . VAL B 1 28 ? 3.551 -9.508 -17.141 1 98.62 28 VAL B CA 1
ATOM 1689 C C . VAL B 1 28 ? 5.004 -9.867 -16.828 1 98.62 28 VAL B C 1
ATOM 1691 O O . VAL B 1 28 ? 5.773 -9.016 -16.375 1 98.62 28 VAL B O 1
ATOM 1694 N N . CYS B 1 29 ? 5.406 -11.078 -17.156 1 98.69 29 CYS B N 1
ATOM 1695 C CA . CYS B 1 29 ? 6.715 -11.57 -16.734 1 98.69 29 CYS B CA 1
ATOM 1696 C C . CYS B 1 29 ? 7.715 -11.508 -17.891 1 98.69 29 CYS B C 1
ATOM 1698 O O . CYS B 1 29 ? 8.852 -11.953 -17.75 1 98.69 29 CYS B O 1
ATOM 1700 N N . ALA B 1 30 ? 7.297 -11.016 -19.047 1 98.38 30 ALA B N 1
ATOM 1701 C CA . ALA B 1 30 ? 8.195 -10.945 -20.203 1 98.38 30 ALA B CA 1
ATOM 1702 C C . ALA B 1 30 ? 9.375 -10.023 -19.922 1 98.38 30 ALA B C 1
ATOM 1704 O O . ALA B 1 30 ? 9.227 -8.797 -19.906 1 98.38 30 ALA B O 1
ATOM 1705 N N . GLY B 1 31 ? 10.523 -10.602 -19.656 1 98.31 31 GLY B N 1
ATOM 1706 C CA . GLY B 1 31 ? 11.719 -9.812 -19.422 1 98.31 31 GLY B CA 1
ATOM 1707 C C . GLY B 1 31 ? 11.852 -9.328 -18 1 98.31 31 GLY B C 1
ATOM 1708 O O . GLY B 1 31 ? 12.617 -8.406 -17.703 1 98.31 31 GLY B O 1
ATOM 1709 N N . ILE B 1 32 ? 11.117 -9.914 -17.094 1 98.81 32 ILE B N 1
ATOM 1710 C CA . ILE B 1 32 ? 11.117 -9.477 -15.695 1 98.81 32 ILE B CA 1
ATOM 1711 C C . ILE B 1 32 ? 12.453 -9.828 -15.047 1 98.81 32 ILE B C 1
ATOM 1713 O O . ILE B 1 32 ? 13.102 -10.805 -15.43 1 98.81 32 ILE B O 1
ATOM 1717 N N . TYR B 1 33 ? 12.914 -9.031 -14.125 1 98.94 33 TYR B N 1
ATOM 1718 C CA . TYR B 1 33 ? 14.18 -9.203 -13.414 1 98.94 33 TYR B CA 1
ATOM 1719 C C . TYR B 1 33 ? 14.242 -10.57 -12.734 1 98.94 33 TYR B C 1
ATOM 1721 O O . TYR B 1 33 ? 13.32 -10.945 -12.008 1 98.94 33 TYR B O 1
ATOM 1729 N N . ARG B 1 34 ? 15.273 -11.438 -12.969 1 98.69 34 ARG B N 1
ATOM 1730 C CA . ARG B 1 34 ? 15.508 -12.742 -12.367 1 98.69 34 ARG B CA 1
ATOM 1731 C C . ARG B 1 34 ? 14.352 -13.695 -12.648 1 98.69 34 ARG B C 1
ATOM 1733 O O . ARG B 1 34 ? 13.859 -14.367 -11.734 1 98.69 34 ARG B O 1
ATOM 1740 N N . ARG B 1 35 ? 13.93 -13.719 -13.844 1 98.69 35 ARG B N 1
ATOM 1741 C CA . ARG B 1 35 ? 12.734 -14.445 -14.25 1 98.69 35 ARG B CA 1
ATOM 1742 C C . ARG B 1 35 ? 12.852 -15.93 -13.898 1 98.69 35 ARG B C 1
ATOM 1744 O O . ARG B 1 35 ? 11.977 -16.484 -13.227 1 98.69 35 ARG B O 1
ATOM 1751 N N . GLU B 1 36 ? 13.93 -16.562 -14.305 1 98.56 36 GLU B N 1
ATOM 1752 C CA . GLU B 1 36 ? 14.078 -18 -14.102 1 98.56 36 GLU B CA 1
ATOM 1753 C C . GLU B 1 36 ? 14.172 -18.328 -12.609 1 98.56 36 GLU B C 1
ATOM 1755 O O . GLU B 1 36 ? 13.555 -19.297 -12.148 1 98.56 36 GLU B O 1
ATOM 1760 N N . GLU B 1 37 ? 14.914 -17.578 -11.859 1 98.62 37 GLU B N 1
ATOM 1761 C CA . GLU B 1 37 ? 15.055 -17.781 -10.422 1 98.62 37 GLU B CA 1
ATOM 1762 C C . GLU B 1 37 ? 13.719 -17.578 -9.711 1 98.62 37 GLU B C 1
ATOM 1764 O O . GLU B 1 37 ? 13.391 -18.328 -8.773 1 98.62 37 GLU B O 1
ATOM 1769 N N . LEU B 1 38 ? 12.961 -16.562 -10.148 1 98.81 38 LEU B N 1
ATOM 1770 C CA . LEU B 1 38 ? 11.648 -16.297 -9.57 1 98.81 38 LEU B CA 1
ATOM 1771 C C . LEU B 1 38 ? 10.711 -17.469 -9.781 1 98.81 38 LEU B C 1
ATOM 1773 O O . LEU B 1 38 ? 10.07 -17.938 -8.836 1 98.81 38 LEU B O 1
ATOM 1777 N N . ILE B 1 39 ? 10.695 -17.969 -11.023 1 98.81 39 ILE B N 1
ATOM 1778 C CA . ILE B 1 39 ? 9.812 -19.078 -11.367 1 98.81 39 ILE B CA 1
ATOM 1779 C C . ILE B 1 39 ? 10.203 -20.312 -10.562 1 98.81 39 ILE B C 1
ATOM 1781 O O . ILE B 1 39 ? 9.336 -21 -10.016 1 98.81 39 ILE B O 1
ATOM 1785 N N . GLU B 1 40 ? 11.477 -20.531 -10.469 1 98.62 40 GLU B N 1
ATOM 1786 C CA . GLU B 1 40 ? 11.961 -21.672 -9.703 1 98.62 40 GLU B CA 1
ATOM 1787 C C . GLU B 1 40 ? 11.562 -21.562 -8.234 1 98.62 40 GLU B C 1
ATOM 1789 O O . GLU B 1 40 ? 11.078 -22.531 -7.641 1 98.62 40 GLU B O 1
ATOM 1794 N N . GLN B 1 41 ? 11.719 -20.438 -7.652 1 98.19 41 GLN B N 1
ATOM 1795 C CA . GLN B 1 41 ? 11.367 -20.219 -6.254 1 98.19 41 GLN B CA 1
ATOM 1796 C C . GLN B 1 41 ? 9.875 -20.391 -6.023 1 98.19 41 GLN B C 1
ATOM 1798 O O . GLN B 1 41 ? 9.461 -21.031 -5.055 1 98.19 41 GLN B O 1
ATOM 1803 N N . ILE B 1 42 ? 9.062 -19.875 -6.895 1 98.75 42 ILE B N 1
ATOM 1804 C CA . ILE B 1 42 ? 7.609 -19.953 -6.754 1 98.75 42 ILE B CA 1
ATOM 1805 C C . ILE B 1 42 ? 7.156 -21.406 -6.926 1 98.75 42 ILE B C 1
ATOM 1807 O O . ILE B 1 42 ? 6.324 -21.891 -6.16 1 98.75 42 ILE B O 1
ATOM 1811 N N . ASN B 1 43 ? 7.781 -22.078 -7.855 1 98.81 43 ASN B N 1
ATOM 1812 C CA . ASN B 1 43 ? 7.434 -23.484 -8.07 1 98.81 43 ASN B CA 1
ATOM 1813 C C . ASN B 1 43 ? 7.793 -24.344 -6.859 1 98.81 43 ASN B C 1
ATOM 1815 O O . ASN B 1 43 ? 7.062 -25.266 -6.508 1 98.81 43 ASN B O 1
ATOM 1819 N N . GLN B 1 44 ? 8.914 -24.031 -6.266 1 98.12 44 GLN B N 1
ATOM 1820 C CA . GLN B 1 44 ? 9.273 -24.75 -5.051 1 98.12 44 GLN B CA 1
ATOM 1821 C C . GLN B 1 44 ? 8.227 -24.531 -3.955 1 98.12 44 GLN B C 1
ATOM 1823 O O . GLN B 1 44 ? 7.863 -25.469 -3.242 1 98.12 44 GLN B O 1
ATOM 1828 N N . ARG B 1 45 ? 7.719 -23.297 -3.793 1 98.06 45 ARG B N 1
ATOM 1829 C CA . ARG B 1 45 ? 6.676 -23.016 -2.809 1 98.06 45 ARG B CA 1
ATOM 1830 C C . ARG B 1 45 ? 5.375 -23.719 -3.176 1 98.06 45 ARG B C 1
ATOM 1832 O O . ARG B 1 45 ? 4.711 -24.297 -2.312 1 98.06 45 ARG B O 1
ATOM 1839 N N . ILE B 1 46 ? 5.051 -23.688 -4.48 1 98.44 46 ILE B N 1
ATOM 1840 C CA . ILE B 1 46 ? 3.85 -24.359 -4.957 1 98.44 46 ILE B CA 1
ATOM 1841 C C . ILE B 1 46 ? 3.898 -25.844 -4.578 1 98.44 46 ILE B C 1
ATOM 1843 O O . ILE B 1 46 ? 2.932 -26.375 -4.031 1 98.44 46 ILE B O 1
ATOM 1847 N N . LEU B 1 47 ? 5.02 -26.453 -4.797 1 97.94 47 LEU B N 1
ATOM 1848 C CA . LEU B 1 47 ? 5.176 -27.875 -4.477 1 97.94 47 LEU B CA 1
ATOM 1849 C C . LEU B 1 47 ? 5.035 -28.109 -2.979 1 97.94 47 LEU B C 1
ATOM 1851 O O . LEU B 1 47 ? 4.414 -29.094 -2.559 1 97.94 47 LEU B O 1
ATOM 1855 N N . THR B 1 48 ? 5.578 -27.25 -2.184 1 97.56 48 THR B N 1
ATOM 1856 C CA . THR B 1 48 ? 5.484 -27.344 -0.732 1 97.56 48 THR B CA 1
ATOM 1857 C C . THR B 1 48 ? 4.027 -27.266 -0.28 1 97.56 48 THR B C 1
ATOM 1859 O O . THR B 1 48 ? 3.592 -28.031 0.573 1 97.56 48 THR B O 1
ATOM 1862 N N . TYR B 1 49 ? 3.281 -26.375 -0.867 1 98.06 49 TYR B N 1
ATOM 1863 C CA . TYR B 1 49 ? 1.882 -26.203 -0.498 1 98.06 49 TYR B CA 1
ATOM 1864 C C . TYR B 1 49 ? 1.038 -27.375 -0.988 1 98.06 49 TYR B C 1
ATOM 1866 O O . TYR B 1 49 ? 0.112 -27.812 -0.3 1 98.06 49 TYR B O 1
ATOM 1874 N N . ARG B 1 50 ? 1.377 -27.906 -2.166 1 97 50 ARG B N 1
ATOM 1875 C CA . ARG B 1 50 ? 0.69 -29.094 -2.674 1 97 50 ARG B CA 1
ATOM 1876 C C . ARG B 1 50 ? 0.876 -30.281 -1.735 1 97 50 ARG B C 1
ATOM 1878 O O . ARG B 1 50 ? -0.089 -30.969 -1.4 1 97 50 ARG B O 1
ATOM 1885 N N . LYS B 1 51 ? 2.039 -30.453 -1.308 1 95.88 51 LYS B N 1
ATOM 1886 C CA . LYS B 1 51 ? 2.359 -31.562 -0.407 1 95.88 51 LYS B CA 1
ATOM 1887 C C . LYS B 1 51 ? 1.616 -31.422 0.918 1 95.88 51 LYS B C 1
ATOM 1889 O O . LYS B 1 51 ? 1.179 -32.406 1.497 1 95.88 51 LYS B O 1
ATOM 1894 N N . ALA B 1 52 ? 1.424 -30.203 1.356 1 96.88 52 ALA B N 1
ATOM 1895 C CA . ALA B 1 52 ? 0.772 -29.938 2.635 1 96.88 52 ALA B CA 1
ATOM 1896 C C . ALA B 1 52 ? -0.744 -29.859 2.473 1 96.88 52 ALA B C 1
ATOM 1898 O O . ALA B 1 52 ? -1.468 -29.641 3.445 1 96.88 52 ALA B O 1
ATOM 1899 N N . LYS B 1 53 ? -1.22 -30.016 1.212 1 96.56 53 LYS B N 1
ATOM 1900 C CA . LYS B 1 53 ? -2.643 -29.938 0.891 1 96.56 53 LYS B CA 1
ATOM 1901 C C . LYS B 1 53 ? -3.232 -28.594 1.326 1 96.56 53 LYS B C 1
ATOM 1903 O O . LYS B 1 53 ? -4.316 -28.547 1.913 1 96.56 53 LYS B O 1
ATOM 1908 N N . LYS B 1 54 ? -2.449 -27.547 1.172 1 97.69 54 LYS B N 1
ATOM 1909 C CA . LYS B 1 54 ? -2.883 -26.188 1.438 1 97.69 54 LYS B CA 1
ATOM 1910 C C . LYS B 1 54 ? -3.242 -25.453 0.143 1 97.69 54 LYS B C 1
ATOM 1912 O O . LYS B 1 54 ? -2.65 -25.719 -0.906 1 97.69 54 LYS B O 1
ATOM 1917 N N . PRO B 1 55 ? -4.129 -24.547 0.188 1 98.31 55 PRO B N 1
ATOM 1918 C CA . PRO B 1 55 ? -4.609 -23.906 -1.038 1 98.31 55 PRO B CA 1
ATOM 1919 C C . PRO B 1 55 ? -3.562 -23 -1.674 1 98.31 55 PRO B C 1
ATOM 1921 O O . PRO B 1 55 ? -2.816 -22.312 -0.962 1 98.31 55 PRO B O 1
ATOM 1924 N N . ILE B 1 56 ? -3.531 -23.047 -2.93 1 98.81 56 ILE B N 1
ATOM 1925 C CA . ILE B 1 56 ? -2.785 -22.141 -3.785 1 98.81 56 ILE B CA 1
ATOM 1926 C C . ILE B 1 56 ? -3.756 -21.297 -4.605 1 98.81 56 ILE B C 1
ATOM 1928 O O . ILE B 1 56 ? -4.637 -21.828 -5.285 1 98.81 56 ILE B O 1
ATOM 1932 N N . ILE B 1 57 ? -3.668 -19.984 -4.527 1 98.94 57 ILE B N 1
ATOM 1933 C CA . ILE B 1 57 ? -4.535 -19.062 -5.234 1 98.94 57 ILE B CA 1
ATOM 1934 C C . ILE B 1 57 ? -3.715 -18.25 -6.23 1 98.94 57 ILE B C 1
ATOM 1936 O O . ILE B 1 57 ? -2.791 -17.516 -5.844 1 98.94 57 ILE B O 1
ATOM 1940 N N . PHE B 1 58 ? -4.039 -18.391 -7.469 1 98.94 58 PHE B N 1
ATOM 1941 C CA . PHE B 1 58 ? -3.42 -17.609 -8.531 1 98.94 58 PHE B CA 1
ATOM 1942 C C . PHE B 1 58 ? -4.258 -16.375 -8.852 1 98.94 58 PHE B C 1
ATOM 1944 O O . PHE B 1 58 ? -5.469 -16.484 -9.055 1 98.94 58 PHE B O 1
ATOM 1951 N N . ILE B 1 59 ? -3.648 -15.211 -8.859 1 98.94 59 ILE B N 1
ATOM 1952 C CA . ILE B 1 59 ? -4.301 -13.969 -9.273 1 98.94 59 ILE B CA 1
ATOM 1953 C C . ILE B 1 59 ? -3.852 -13.602 -10.688 1 98.94 59 ILE B C 1
ATOM 1955 O O . ILE B 1 59 ? -2.664 -13.68 -11.008 1 98.94 59 ILE B O 1
ATOM 1959 N N . GLN B 1 60 ? -4.77 -13.266 -11.531 1 98.81 60 GLN B N 1
ATOM 1960 C CA . GLN B 1 60 ? -4.484 -12.852 -12.898 1 98.81 60 GLN B CA 1
ATOM 1961 C C . GLN B 1 60 ? -5.055 -11.469 -13.18 1 98.81 60 GLN B C 1
ATOM 1963 O O . GLN B 1 60 ? -6.211 -11.188 -12.852 1 98.81 60 GLN B O 1
ATOM 1968 N N . HIS B 1 61 ? -4.25 -10.617 -13.742 1 98.75 61 HIS B N 1
ATOM 1969 C CA . HIS B 1 61 ? -4.629 -9.258 -14.109 1 98.75 61 HIS B CA 1
ATOM 1970 C C . HIS B 1 61 ? -5.23 -9.219 -15.516 1 98.75 61 HIS B C 1
ATOM 1972 O O . HIS B 1 61 ? -4.742 -9.891 -16.422 1 98.75 61 HIS B O 1
ATOM 1978 N N . ASN B 1 62 ? -6.238 -8.508 -15.703 1 97.25 62 ASN B N 1
ATOM 1979 C CA . ASN B 1 62 ? -6.797 -8.195 -17.016 1 97.25 62 ASN B CA 1
ATOM 1980 C C . ASN B 1 62 ? -7.055 -6.699 -17.172 1 97.25 62 ASN B C 1
ATOM 1982 O O . ASN B 1 62 ? -7.48 -6.035 -16.219 1 97.25 62 ASN B O 1
ATOM 1986 N N . ASP B 1 63 ? -6.695 -6.16 -18.281 1 95.44 63 ASP B N 1
ATOM 1987 C CA . ASP B 1 63 ? -7.094 -4.809 -18.672 1 95.44 63 ASP B CA 1
ATOM 1988 C C . ASP B 1 63 ? -7.18 -4.68 -20.188 1 95.44 63 ASP B C 1
ATOM 1990 O O . ASP B 1 63 ? -7.34 -5.68 -20.891 1 95.44 63 ASP B O 1
ATOM 1994 N N . ASP B 1 64 ? -7.23 -3.451 -20.75 1 94.56 64 ASP B N 1
ATOM 1995 C CA . ASP B 1 64 ? -7.422 -3.227 -22.172 1 94.56 64 ASP B CA 1
ATOM 1996 C C . ASP B 1 64 ? -6.223 -3.738 -22.984 1 94.56 64 ASP B C 1
ATOM 1998 O O . ASP B 1 64 ? -6.363 -4.113 -24.141 1 94.56 64 ASP B O 1
ATOM 2002 N N . GLU B 1 65 ? -5.074 -3.789 -22.328 1 94.5 65 GLU B N 1
ATOM 2003 C CA . GLU B 1 65 ? -3.857 -4.203 -23.016 1 94.5 65 GLU B CA 1
ATOM 2004 C C . GLU B 1 65 ? -3.545 -5.676 -22.75 1 94.5 65 GLU B C 1
ATOM 2006 O O . GLU B 1 65 ? -2.912 -6.34 -23.562 1 94.5 65 GLU B O 1
ATOM 2011 N N . LEU B 1 66 ? -3.865 -6.125 -21.594 1 97.62 66 LEU B N 1
ATOM 2012 C CA . LEU B 1 66 ? -3.746 -7.531 -21.234 1 97.62 66 LEU B CA 1
ATOM 2013 C C . LEU B 1 66 ? -5.098 -8.234 -21.328 1 97.62 66 LEU B C 1
ATOM 2015 O O . LEU B 1 66 ? -5.777 -8.414 -20.312 1 97.62 66 LEU B O 1
ATOM 2019 N N . ILE B 1 67 ? -5.383 -8.734 -22.547 1 97 67 ILE B N 1
ATOM 2020 C CA . ILE B 1 67 ? -6.719 -9.203 -22.906 1 97 67 ILE B CA 1
ATOM 2021 C C . ILE B 1 67 ? -6.918 -10.625 -22.391 1 97 67 ILE B C 1
ATOM 2023 O O . ILE B 1 67 ? -6.121 -11.516 -22.688 1 97 67 ILE B O 1
ATOM 2027 N N . LYS B 1 68 ? -7.93 -10.781 -21.75 1 96.56 68 LYS B N 1
ATOM 2028 C CA . LYS B 1 68 ? -8.273 -12.086 -21.188 1 96.56 68 LYS B CA 1
ATOM 2029 C C . LYS B 1 68 ? -8.227 -13.172 -22.25 1 96.56 68 LYS B C 1
ATOM 2031 O O . LYS B 1 68 ? -8.703 -12.969 -23.375 1 96.56 68 LYS B O 1
ATOM 2036 N N . GLU B 1 69 ? -7.566 -14.312 -21.906 1 96.31 69 GLU B N 1
ATOM 2037 C CA . GLU B 1 69 ? -7.5 -15.539 -22.688 1 96.31 69 GLU B CA 1
ATOM 2038 C C . GLU B 1 69 ? -6.523 -15.398 -23.859 1 96.31 69 GLU B C 1
ATOM 2040 O O . GLU B 1 69 ? -6.289 -16.359 -24.594 1 96.31 69 GLU B O 1
ATOM 2045 N N . SER B 1 70 ? -5.934 -14.203 -24 1 97.88 70 SER B N 1
ATOM 2046 C CA . SER B 1 70 ? -4.832 -14.07 -24.953 1 97.88 70 SER B CA 1
ATOM 2047 C C . SER B 1 70 ? -3.584 -14.797 -24.453 1 97.88 70 SER B C 1
ATOM 2049 O O . SER B 1 70 ? -3.527 -15.211 -23.281 1 97.88 70 SER B O 1
ATOM 2051 N N . PHE B 1 71 ? -2.688 -14.992 -25.344 1 97.69 71 PHE B N 1
ATOM 2052 C CA . PHE B 1 71 ? -1.418 -15.602 -24.953 1 97.69 71 PHE B CA 1
ATOM 2053 C C . PHE B 1 71 ? -0.76 -14.812 -23.828 1 97.69 71 PHE B C 1
ATOM 2055 O O . PHE B 1 71 ? -0.28 -15.391 -22.859 1 97.69 71 PHE B O 1
ATOM 2062 N N . GLY B 1 72 ? -0.769 -13.523 -23.906 1 98.31 72 GLY B N 1
ATOM 2063 C CA . GLY B 1 72 ? -0.16 -12.664 -22.906 1 98.31 72 GLY B CA 1
ATOM 2064 C C . GLY B 1 72 ? -0.793 -12.805 -21.531 1 98.31 72 GLY B C 1
ATOM 2065 O O . GLY B 1 72 ? -0.113 -12.68 -20.516 1 98.31 72 GLY B O 1
ATOM 2066 N N . TRP B 1 73 ? -2.068 -13.094 -21.5 1 98.5 73 TRP B N 1
ATOM 2067 C CA . TRP B 1 73 ? -2.855 -13.156 -20.266 1 98.5 73 TRP B CA 1
ATOM 2068 C C . TRP B 1 73 ? -2.66 -14.5 -19.578 1 98.5 73 TRP B C 1
ATOM 2070 O O . TRP B 1 73 ? -2.836 -14.602 -18.359 1 98.5 73 TRP B O 1
ATOM 2080 N N . GLN B 1 74 ? -2.283 -15.523 -20.281 1 98.12 74 GLN B N 1
ATOM 2081 C CA . GLN B 1 74 ? -2.145 -16.859 -19.734 1 98.12 74 GLN B CA 1
ATOM 2082 C C . GLN B 1 74 ? -1.007 -16.922 -18.719 1 98.12 74 GLN B C 1
ATOM 2084 O O . GLN B 1 74 ? -0.054 -16.141 -18.797 1 98.12 74 GLN B O 1
ATOM 2089 N N . MET B 1 75 ? -1.173 -17.859 -17.766 1 98.38 75 MET B N 1
ATOM 2090 C CA . MET B 1 75 ? -0.058 -18.125 -16.859 1 98.38 75 MET B CA 1
ATOM 2091 C C . MET B 1 75 ? 1.179 -18.562 -17.641 1 98.38 75 MET B C 1
ATOM 2093 O O . MET B 1 75 ? 1.065 -19.234 -18.656 1 98.38 75 MET B O 1
ATOM 2097 N N . ILE B 1 76 ? 2.32 -18.188 -17.156 1 98.62 76 ILE B N 1
ATOM 2098 C CA . ILE B 1 76 ? 3.531 -18.672 -17.797 1 98.62 76 ILE B CA 1
ATOM 2099 C C . ILE B 1 76 ? 3.521 -20.203 -17.812 1 98.62 76 ILE B C 1
ATOM 2101 O O . ILE B 1 76 ? 3.182 -20.844 -16.797 1 98.62 76 ILE B O 1
ATOM 2105 N N . PRO B 1 77 ? 3.932 -20.812 -18.844 1 98 77 PRO B N 1
ATOM 2106 C CA . PRO B 1 77 ? 3.803 -22.266 -18.969 1 98 77 PRO B CA 1
ATOM 2107 C C . PRO B 1 77 ? 4.715 -23.031 -18.016 1 98 77 PRO B C 1
ATOM 2109 O O . PRO B 1 77 ? 4.445 -24.188 -17.688 1 98 77 PRO B O 1
ATOM 2112 N N . GLU B 1 78 ? 5.812 -22.391 -17.531 1 98.44 78 GLU B N 1
ATOM 2113 C CA . GLU B 1 78 ? 6.766 -23.031 -16.625 1 98.44 78 GLU B CA 1
ATOM 2114 C C . GLU B 1 78 ? 6.195 -23.141 -15.211 1 98.44 78 GLU B C 1
ATOM 2116 O O . GLU B 1 78 ? 6.738 -23.859 -14.375 1 98.44 78 GLU B O 1
ATOM 2121 N N . LEU B 1 79 ? 5.137 -22.391 -14.93 1 98.56 79 LEU B N 1
ATOM 2122 C CA . LEU B 1 79 ? 4.547 -22.391 -13.602 1 98.56 79 LEU B CA 1
ATOM 2123 C C . LEU B 1 79 ? 3.744 -23.656 -13.359 1 98.56 79 LEU B C 1
ATOM 2125 O O . LEU B 1 79 ? 2.99 -24.094 -14.227 1 98.56 79 LEU B O 1
ATOM 2129 N N . LEU B 1 80 ? 3.902 -24.234 -12.188 1 98.31 80 LEU B N 1
ATOM 2130 C CA . LEU B 1 80 ? 3.23 -25.484 -11.859 1 98.31 80 LEU B CA 1
ATOM 2131 C C . LEU B 1 80 ? 1.801 -25.234 -11.391 1 98.31 80 LEU B C 1
ATOM 2133 O O . LEU B 1 80 ? 1.534 -25.172 -10.188 1 98.31 80 LEU B O 1
ATOM 2137 N N . THR B 1 81 ? 0.919 -25.141 -12.391 1 97.94 81 THR B N 1
ATOM 2138 C CA . THR B 1 81 ? -0.496 -24.953 -12.094 1 97.94 81 THR B CA 1
ATOM 2139 C C . THR B 1 81 ? -1.252 -26.281 -12.219 1 97.94 81 THR B C 1
ATOM 2141 O O . THR B 1 81 ? -0.757 -27.219 -12.828 1 97.94 81 THR B O 1
ATOM 2144 N N . ALA B 1 82 ? -2.369 -26.344 -11.547 1 95.94 82 ALA B N 1
ATOM 2145 C CA . ALA B 1 82 ? -3.285 -27.484 -11.656 1 95.94 82 ALA B CA 1
ATOM 2146 C C . ALA B 1 82 ? -4.719 -27 -11.883 1 95.94 82 ALA B C 1
ATOM 2148 O O . ALA B 1 82 ? -5.07 -25.875 -11.531 1 95.94 82 ALA B O 1
ATOM 2149 N N . SER B 1 83 ? -5.586 -27.859 -12.445 1 92.31 83 SER B N 1
ATOM 2150 C CA . SER B 1 83 ? -6.98 -27.516 -12.719 1 92.31 83 SER B CA 1
ATOM 2151 C C . SER B 1 83 ? -7.766 -27.312 -11.43 1 92.31 83 SER B C 1
ATOM 2153 O O . SER B 1 83 ? -8.805 -26.641 -11.43 1 92.31 83 SER B O 1
ATOM 2155 N N . THR B 1 84 ? -7.25 -27.797 -10.328 1 92.88 84 THR B N 1
ATOM 2156 C CA . THR B 1 84 ? -7.941 -27.703 -9.047 1 92.88 84 THR B CA 1
ATOM 2157 C C . THR B 1 84 ? -7.551 -26.422 -8.305 1 92.88 84 THR B C 1
ATOM 2159 O O . THR B 1 84 ? -8.133 -26.094 -7.27 1 92.88 84 THR B O 1
ATOM 2162 N N . ASP B 1 85 ? -6.598 -25.766 -8.883 1 96.75 85 ASP B N 1
ATOM 2163 C CA . ASP B 1 85 ? -6.164 -24.531 -8.219 1 96.75 85 ASP B CA 1
ATOM 2164 C C . ASP B 1 85 ? -7.254 -23.469 -8.273 1 96.75 85 ASP B C 1
ATOM 2166 O O . ASP B 1 85 ? -8.18 -23.562 -9.078 1 96.75 85 ASP B O 1
ATOM 2170 N N . LYS B 1 86 ? -7.176 -22.562 -7.371 1 98.25 86 LYS B N 1
ATOM 2171 C CA . LYS B 1 86 ? -8.086 -21.438 -7.34 1 98.25 86 LYS B CA 1
ATOM 2172 C C . LYS B 1 86 ? -7.516 -20.25 -8.109 1 98.25 86 LYS B C 1
ATOM 2174 O O . LYS B 1 86 ? -6.316 -19.969 -8.031 1 98.25 86 LYS B O 1
ATOM 2179 N N . TYR B 1 87 ? -8.438 -19.609 -8.82 1 98.38 87 TYR B N 1
ATOM 2180 C CA . TYR B 1 87 ? -8.039 -18.453 -9.617 1 98.38 87 TYR B CA 1
ATOM 2181 C C . TYR B 1 87 ? -8.914 -17.25 -9.312 1 98.38 87 TYR B C 1
ATOM 2183 O O . TYR B 1 87 ? -10.133 -17.375 -9.141 1 98.38 87 TYR B O 1
ATOM 2191 N N . VAL B 1 88 ? -8.32 -16.062 -9.211 1 98.75 88 VAL B N 1
ATOM 2192 C CA . VAL B 1 88 ? -9.016 -14.797 -9.039 1 98.75 88 VAL B CA 1
ATOM 2193 C C . VAL B 1 88 ? -8.555 -13.805 -10.109 1 98.75 88 VAL B C 1
ATOM 2195 O O . VAL B 1 88 ? -7.348 -13.625 -10.312 1 98.75 88 VAL B O 1
ATOM 2198 N N . GLU B 1 89 ? -9.445 -13.203 -10.828 1 98.56 89 GLU B N 1
ATOM 2199 C CA . GLU B 1 89 ? -9.125 -12.164 -11.797 1 98.56 89 GLU B CA 1
ATOM 2200 C C . GLU B 1 89 ? -9.281 -10.773 -11.195 1 98.56 89 GLU B C 1
ATOM 2202 O O . GLU B 1 89 ? -10.148 -10.555 -10.344 1 98.56 89 GLU B O 1
ATOM 2207 N N . LYS B 1 90 ? -8.453 -9.898 -11.648 1 98.69 90 LYS B N 1
ATOM 2208 C CA . LYS B 1 90 ? -8.523 -8.516 -11.18 1 98.69 90 LYS B CA 1
ATOM 2209 C C . LYS B 1 90 ? -8.266 -7.539 -12.328 1 98.69 90 LYS B C 1
ATOM 2211 O O . LYS B 1 90 ? -7.617 -7.887 -13.312 1 98.69 90 LYS B O 1
ATOM 2216 N N . THR B 1 91 ? -8.68 -6.273 -12.125 1 98.12 91 THR B N 1
ATOM 2217 C CA . THR B 1 91 ? -8.484 -5.23 -13.125 1 98.12 91 THR B CA 1
ATOM 2218 C C . THR B 1 91 ? -7.707 -4.055 -12.539 1 98.12 91 THR B C 1
ATOM 2220 O O . THR B 1 91 ? -7.48 -3.053 -13.219 1 98.12 91 THR B O 1
ATOM 2223 N N . HIS B 1 92 ? -7.375 -4.133 -11.32 1 98.38 92 HIS B N 1
ATOM 2224 C CA . HIS B 1 92 ? -6.602 -3.129 -10.602 1 98.38 92 HIS B CA 1
ATOM 2225 C C . HIS B 1 92 ? -5.387 -3.754 -9.922 1 98.38 92 HIS B C 1
ATOM 2227 O O . HIS B 1 92 ? -5.348 -4.969 -9.703 1 98.38 92 HIS B O 1
ATOM 2233 N N . ALA B 1 93 ? -4.457 -2.924 -9.578 1 98.62 93 ALA B N 1
ATOM 2234 C CA . ALA B 1 93 ? -3.256 -3.42 -8.914 1 98.62 93 ALA B CA 1
ATOM 2235 C C . ALA B 1 93 ? -3.605 -4.156 -7.621 1 98.62 93 ALA B C 1
ATOM 2237 O O . ALA B 1 93 ? -2.896 -5.082 -7.215 1 98.62 93 ALA B O 1
ATOM 2238 N N . ASN B 1 94 ? -4.68 -3.783 -6.949 1 98.88 94 ASN B N 1
ATOM 2239 C CA . ASN B 1 94 ? -5.148 -4.363 -5.695 1 98.88 94 ASN B CA 1
ATOM 2240 C C . ASN B 1 94 ? -5.938 -5.648 -5.934 1 98.88 94 ASN B C 1
ATOM 2242 O O . ASN B 1 94 ? -7.043 -5.609 -6.473 1 98.88 94 ASN B O 1
ATOM 2246 N N . GLY B 1 95 ? -5.418 -6.738 -5.469 1 98.94 95 GLY B N 1
ATOM 2247 C CA . GLY B 1 95 ? -6.035 -8.039 -5.688 1 98.94 95 GLY B CA 1
ATOM 2248 C C . GLY B 1 95 ? -7.363 -8.195 -4.973 1 98.94 95 GLY B C 1
ATOM 2249 O O . GLY B 1 95 ? -8.156 -9.078 -5.309 1 98.94 95 GLY B O 1
ATOM 2250 N N . PHE B 1 96 ? -7.637 -7.289 -4.039 1 98.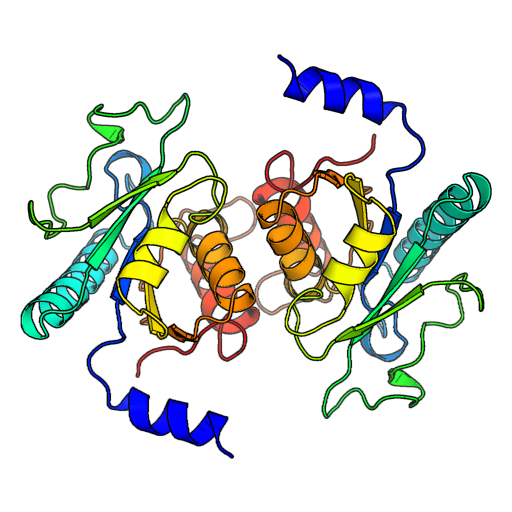88 96 PHE B N 1
ATOM 2251 C CA . PHE B 1 96 ? -8.867 -7.359 -3.256 1 98.88 96 PHE B CA 1
ATOM 2252 C C . PHE B 1 96 ? -9.93 -6.426 -3.826 1 98.88 96 PHE B C 1
ATOM 2254 O O . PHE B 1 96 ? -11.109 -6.547 -3.492 1 98.88 96 PHE B O 1
ATOM 2261 N N . TYR B 1 97 ? -9.5 -5.426 -4.621 1 98.56 97 TYR B N 1
ATOM 2262 C CA . TYR B 1 97 ? -10.398 -4.363 -5.059 1 98.56 97 TYR B CA 1
ATOM 2263 C C . TYR B 1 97 ? -11.406 -4.883 -6.078 1 98.56 97 TYR B C 1
ATOM 2265 O O . TYR B 1 97 ? -11.047 -5.141 -7.23 1 98.56 97 TYR B O 1
ATOM 2273 N N . GLN B 1 98 ? -12.656 -5.059 -5.668 1 97.88 98 GLN B N 1
ATOM 2274 C CA . GLN B 1 98 ? -13.758 -5.5 -6.516 1 97.88 98 GLN B CA 1
ATOM 2275 C C . GLN B 1 98 ? -13.492 -6.891 -7.086 1 97.88 98 GLN B C 1
ATOM 2277 O O . GLN B 1 98 ? -13.664 -7.121 -8.281 1 97.88 98 GLN B O 1
ATOM 2282 N N . THR B 1 99 ? -13.008 -7.809 -6.293 1 98.69 99 THR B N 1
ATOM 2283 C CA . THR B 1 99 ? -12.758 -9.203 -6.641 1 98.69 99 THR B CA 1
ATOM 2284 C C . THR B 1 99 ? -13.375 -10.141 -5.609 1 98.69 99 THR B C 1
ATOM 2286 O O . THR B 1 99 ? -13.961 -9.688 -4.621 1 98.69 99 THR B O 1
ATOM 2289 N N . GLU B 1 100 ? -13.242 -11.43 -5.824 1 98.38 100 GLU B N 1
ATOM 2290 C CA . GLU B 1 100 ? -13.773 -12.43 -4.906 1 98.38 100 GLU B CA 1
ATOM 2291 C C . GLU B 1 100 ? -12.695 -12.938 -3.949 1 98.38 100 GLU B C 1
ATOM 2293 O O . GLU B 1 100 ? -12.914 -13.898 -3.215 1 98.38 100 GLU B O 1
ATOM 2298 N N . LEU B 1 101 ? -11.547 -12.258 -3.904 1 98.88 101 LEU B N 1
ATOM 2299 C CA . LEU B 1 101 ? -10.414 -12.781 -3.154 1 98.88 101 LEU B CA 1
ATOM 2300 C C . LEU B 1 101 ? -10.742 -12.875 -1.667 1 98.88 101 LEU B C 1
ATOM 2302 O O . LEU B 1 101 ? -10.477 -13.906 -1.033 1 98.88 101 LEU B O 1
ATOM 2306 N N . GLN B 1 102 ? -11.305 -11.812 -1.109 1 98.75 102 GLN B N 1
ATOM 2307 C CA . GLN B 1 102 ? -11.586 -11.82 0.322 1 98.75 102 GLN B CA 1
ATOM 2308 C C . GLN B 1 102 ? -12.586 -12.922 0.678 1 98.75 102 GLN B C 1
ATOM 2310 O O . GLN B 1 102 ? -12.422 -13.617 1.679 1 98.75 102 GLN B O 1
ATOM 2315 N N . LYS B 1 103 ? -13.641 -13.055 -0.11 1 98.75 103 LYS B N 1
ATOM 2316 C CA . LYS B 1 103 ? -14.625 -14.109 0.106 1 98.75 103 LYS B CA 1
ATOM 2317 C C . LYS B 1 103 ? -13.977 -15.492 0.039 1 98.75 103 LYS B C 1
ATOM 2319 O O . LYS B 1 103 ? -14.25 -16.344 0.881 1 98.75 103 LYS B O 1
ATOM 2324 N N . LEU B 1 104 ? -13.125 -15.648 -0.973 1 98.88 104 LEU B N 1
ATOM 2325 C CA . LEU B 1 104 ? -12.438 -16.922 -1.154 1 98.88 104 LEU B CA 1
ATOM 2326 C C . LEU B 1 104 ? -11.594 -17.266 0.066 1 98.88 104 LEU B C 1
ATOM 2328 O O . LEU B 1 104 ? -11.633 -18.391 0.562 1 98.88 104 LEU B O 1
ATOM 2332 N N . LEU B 1 105 ? -10.891 -16.281 0.609 1 98.88 105 LEU B N 1
ATOM 2333 C CA . LEU B 1 105 ? -10.031 -16.484 1.772 1 98.88 105 LEU B CA 1
ATOM 2334 C C . LEU B 1 105 ? -10.867 -16.797 3.012 1 98.88 105 LEU B C 1
ATOM 2336 O O . LEU B 1 105 ? -10.477 -17.625 3.828 1 98.88 105 LEU B O 1
ATOM 2340 N N . THR B 1 106 ? -11.992 -16.109 3.139 1 98.75 106 THR B N 1
ATOM 2341 C CA . THR B 1 106 ? -12.898 -16.359 4.25 1 98.75 106 THR B CA 1
ATOM 2342 C C . THR B 1 106 ? -13.461 -17.766 4.184 1 98.75 106 THR B C 1
ATOM 2344 O O . THR B 1 106 ? -13.469 -18.484 5.184 1 98.75 106 THR B O 1
ATOM 2347 N N . ASP B 1 107 ? -13.852 -18.203 3.006 1 98.62 107 ASP B N 1
ATOM 2348 C CA . ASP B 1 107 ? -14.414 -19.547 2.803 1 98.62 107 ASP B CA 1
ATOM 2349 C C . ASP B 1 107 ? -13.391 -20.625 3.141 1 98.62 107 ASP B C 1
ATOM 2351 O O . ASP B 1 107 ? -13.75 -21.703 3.623 1 98.62 107 ASP B O 1
ATOM 2355 N N . LEU B 1 108 ? -12.141 -20.281 2.951 1 98.5 108 LEU B N 1
ATOM 2356 C CA . LEU B 1 108 ? -11.062 -21.234 3.18 1 98.5 108 LEU B CA 1
ATOM 2357 C C . LEU B 1 108 ? -10.508 -21.109 4.598 1 98.5 108 LEU B C 1
ATOM 2359 O O . LEU B 1 108 ? -9.555 -21.797 4.961 1 98.5 108 LEU B O 1
ATOM 2363 N N . SER B 1 109 ? -11.023 -20.188 5.406 1 98.56 109 SER B N 1
ATOM 2364 C CA . SER B 1 109 ? -10.602 -19.938 6.781 1 98.56 109 SER B CA 1
ATOM 2365 C C . SER B 1 109 ? -9.125 -19.562 6.852 1 98.56 109 SER B C 1
ATOM 2367 O O . SER B 1 109 ? -8.414 -20.016 7.75 1 98.56 109 SER B O 1
ATOM 2369 N N . VAL B 1 110 ? -8.711 -18.766 5.883 1 98.75 110 VAL B N 1
ATOM 2370 C CA . VAL B 1 110 ? -7.312 -18.359 5.793 1 98.75 110 VAL B CA 1
ATOM 2371 C C . VAL B 1 110 ? -7.051 -17.188 6.738 1 98.75 110 VAL B C 1
ATOM 2373 O O . VAL B 1 110 ? -7.824 -16.234 6.777 1 98.75 110 VAL B O 1
ATOM 2376 N N . LYS B 1 111 ? -5.934 -17.266 7.484 1 98.56 111 LYS B N 1
ATOM 2377 C CA . LYS B 1 111 ? -5.48 -16.172 8.336 1 98.56 111 LYS B CA 1
ATOM 2378 C C . LYS B 1 111 ? -4.043 -15.781 8.008 1 98.56 111 LYS B C 1
ATOM 2380 O O . LYS B 1 111 ? -3.666 -14.617 8.156 1 98.56 111 LYS B O 1
ATOM 2385 N N . LEU B 1 112 ? -3.182 -16.766 7.656 1 98.5 112 LEU B N 1
ATOM 2386 C CA . LEU B 1 112 ? -1.789 -16.578 7.266 1 98.5 112 LEU B CA 1
ATOM 2387 C C . LEU B 1 112 ? -1.619 -16.734 5.762 1 98.5 112 LEU B C 1
ATOM 2389 O O . LEU B 1 112 ? -2.055 -17.734 5.188 1 98.5 112 LEU B O 1
ATOM 2393 N N . ILE B 1 113 ? -1.023 -15.734 5.133 1 98.81 113 ILE B N 1
ATOM 2394 C CA . ILE B 1 113 ? -0.872 -15.789 3.684 1 98.81 113 ILE B CA 1
ATOM 2395 C C . ILE B 1 113 ? 0.602 -15.641 3.312 1 98.81 113 ILE B C 1
ATOM 2397 O O . ILE B 1 113 ? 1.3 -14.773 3.848 1 98.81 113 ILE B O 1
ATOM 2401 N N . GLU B 1 114 ? 1.099 -16.5 2.486 1 98.88 114 GLU B N 1
ATOM 2402 C CA . GLU B 1 114 ? 2.379 -16.281 1.822 1 98.88 114 GLU B CA 1
ATOM 2403 C C . GLU B 1 114 ? 2.182 -15.703 0.42 1 98.88 114 GLU B C 1
ATOM 2405 O O . GLU B 1 114 ? 1.4 -16.234 -0.369 1 98.88 114 GLU B O 1
ATOM 2410 N N . PHE B 1 115 ? 2.873 -14.617 0.136 1 98.94 115 PHE B N 1
ATOM 2411 C CA . PHE B 1 115 ? 2.738 -13.953 -1.153 1 98.94 115 PHE B CA 1
ATOM 2412 C C . PHE B 1 115 ? 3.984 -14.164 -2.006 1 98.94 115 PHE B C 1
ATOM 2414 O O . PHE B 1 115 ? 5.09 -14.305 -1.477 1 98.94 115 PHE B O 1
ATOM 2421 N N . CYS B 1 116 ? 3.818 -14.18 -3.303 1 98.94 116 CYS B N 1
ATOM 2422 C CA . CYS B 1 116 ? 4.875 -14.109 -4.309 1 98.94 116 CYS B CA 1
ATOM 2423 C C . CYS B 1 116 ? 4.324 -13.633 -5.645 1 98.94 116 CYS B C 1
ATOM 2425 O O . CYS B 1 116 ? 3.109 -13.57 -5.836 1 98.94 116 CYS B O 1
ATOM 2427 N N . GLY B 1 117 ? 5.219 -13.18 -6.488 1 98.94 117 GLY B N 1
ATOM 2428 C CA . GLY B 1 117 ? 4.762 -12.867 -7.832 1 98.94 117 GLY B CA 1
ATOM 2429 C C . GLY B 1 117 ? 5.266 -11.523 -8.328 1 98.94 117 GLY B C 1
ATOM 2430 O O . GLY B 1 117 ? 6.41 -11.148 -8.07 1 98.94 117 GLY B O 1
ATOM 2431 N N . ALA B 1 118 ? 4.457 -10.844 -9.172 1 98.88 118 ALA B N 1
ATOM 2432 C CA . ALA B 1 118 ? 4.828 -9.617 -9.883 1 98.88 118 ALA B CA 1
ATOM 2433 C C . ALA B 1 118 ? 3.643 -8.664 -9.992 1 98.88 118 ALA B C 1
ATOM 2435 O O . ALA B 1 118 ? 2.488 -9.102 -9.992 1 98.88 118 ALA B O 1
ATOM 2436 N N . GLN B 1 119 ? 3.955 -7.379 -10.156 1 98.81 119 GLN B N 1
ATOM 2437 C CA . GLN B 1 119 ? 5.227 -6.684 -9.992 1 98.81 119 GLN B CA 1
ATOM 2438 C C . GLN B 1 119 ? 5.395 -6.176 -8.562 1 98.81 119 GLN B C 1
ATOM 2440 O O . GLN B 1 119 ? 4.418 -5.793 -7.914 1 98.81 119 GLN B O 1
ATOM 2445 N N . THR B 1 120 ? 6.574 -6.074 -8.047 1 98.94 120 THR B N 1
ATOM 2446 C CA . THR B 1 120 ? 6.914 -5.836 -6.652 1 98.94 120 THR B CA 1
ATOM 2447 C C . THR B 1 120 ? 6.219 -4.582 -6.133 1 98.94 120 THR B C 1
ATOM 2449 O O . THR B 1 120 ? 5.426 -4.648 -5.191 1 98.94 120 THR B O 1
ATOM 2452 N N . GLU B 1 121 ? 6.355 -3.42 -6.801 1 98.81 121 GLU B N 1
ATOM 2453 C CA . GLU B 1 121 ? 5.922 -2.139 -6.258 1 98.81 121 GLU B CA 1
ATOM 2454 C C . GLU B 1 121 ? 4.469 -1.846 -6.629 1 98.81 121 GLU B C 1
ATOM 2456 O O . GLU B 1 121 ? 3.869 -0.9 -6.113 1 98.81 121 GLU B O 1
ATOM 2461 N N . PHE B 1 122 ? 3.869 -2.658 -7.512 1 98.56 122 PHE B N 1
ATOM 2462 C CA . PHE B 1 122 ? 2.496 -2.467 -7.961 1 98.56 122 PHE B CA 1
ATOM 2463 C C . PHE B 1 122 ? 1.57 -3.504 -7.336 1 98.56 122 PHE B C 1
ATOM 2465 O O . PHE B 1 122 ? 1.327 -3.479 -6.129 1 98.56 122 PHE B O 1
ATOM 2472 N N . CYS B 1 123 ? 1.29 -4.52 -8.039 1 98.88 123 CYS B N 1
ATOM 2473 C CA . CYS B 1 123 ? 0.254 -5.465 -7.637 1 98.88 123 CYS B CA 1
ATOM 2474 C C . CYS B 1 123 ? 0.665 -6.223 -6.383 1 98.88 123 CYS B C 1
ATOM 2476 O O . CYS B 1 123 ? -0.171 -6.504 -5.52 1 98.88 123 CYS B O 1
ATOM 2478 N N . VAL B 1 124 ? 1.964 -6.594 -6.227 1 98.94 124 VAL B N 1
ATOM 2479 C CA . VAL B 1 124 ? 2.41 -7.332 -5.051 1 98.94 124 VAL B CA 1
ATOM 2480 C C . VAL B 1 124 ? 2.271 -6.457 -3.807 1 98.94 124 VAL B C 1
ATOM 2482 O O . VAL B 1 124 ? 1.573 -6.82 -2.857 1 98.94 124 VAL B O 1
ATOM 2485 N N . ASN B 1 125 ? 2.895 -5.324 -3.844 1 98.94 125 ASN B N 1
ATOM 2486 C CA . ASN B 1 125 ? 2.822 -4.434 -2.691 1 98.94 125 ASN B CA 1
A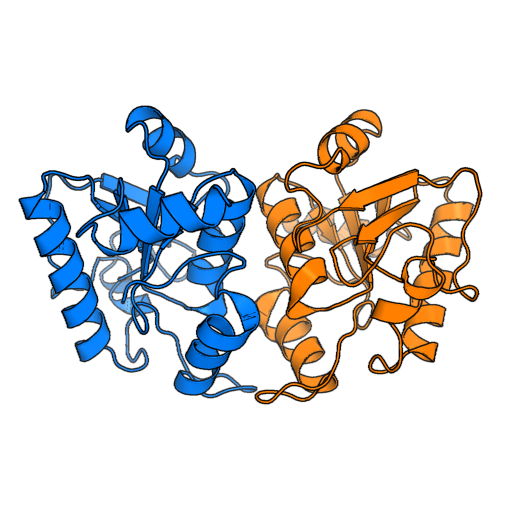TOM 2487 C C . ASN B 1 125 ? 1.379 -4.086 -2.344 1 98.94 125 ASN B C 1
ATOM 2489 O O . ASN B 1 125 ? 0.987 -4.137 -1.176 1 98.94 125 ASN B O 1
ATOM 2493 N N . THR B 1 126 ? 0.558 -3.693 -3.363 1 98.88 126 THR B N 1
ATOM 2494 C CA . THR B 1 126 ? -0.8 -3.221 -3.113 1 98.88 126 THR B CA 1
ATOM 2495 C C . THR B 1 126 ? -1.643 -4.312 -2.465 1 98.88 126 THR B C 1
ATOM 2497 O O . THR B 1 126 ? -2.332 -4.066 -1.473 1 98.88 126 THR B O 1
ATOM 2500 N N . THR B 1 127 ? -1.548 -5.504 -2.975 1 98.94 127 THR B N 1
ATOM 2501 C CA . THR B 1 127 ? -2.346 -6.617 -2.477 1 98.94 127 THR B CA 1
ATOM 2502 C C . THR B 1 127 ? -1.907 -7.012 -1.068 1 98.94 127 THR B C 1
ATOM 2504 O O . THR B 1 127 ? -2.744 -7.23 -0.19 1 98.94 127 THR B O 1
ATOM 2507 N N . LEU B 1 128 ? -0.599 -7.031 -0.888 1 98.56 128 LEU B N 1
ATOM 2508 C CA . LEU B 1 128 ? -0.03 -7.449 0.389 1 98.56 128 LEU B CA 1
ATOM 2509 C C . LEU B 1 128 ? -0.327 -6.422 1.477 1 98.56 128 LEU B C 1
ATOM 2511 O O . LEU B 1 128 ? -0.667 -6.785 2.605 1 98.56 128 LEU B O 1
ATOM 2515 N N . VAL B 1 129 ? -0.218 -5.18 1.199 1 98.69 129 VAL B N 1
ATOM 2516 C CA . VAL B 1 129 ? -0.481 -4.109 2.154 1 98.69 129 VAL B CA 1
ATOM 2517 C C . VAL B 1 129 ? -1.967 -4.086 2.508 1 9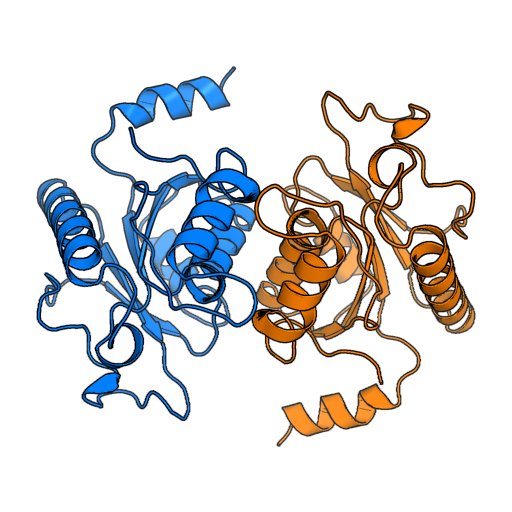8.69 129 VAL B C 1
ATOM 2519 O O . VAL B 1 129 ? -2.332 -3.93 3.674 1 98.69 129 VAL B O 1
ATOM 2522 N N . PHE B 1 130 ? -2.82 -4.273 1.496 1 98.94 130 PHE B N 1
ATOM 2523 C CA . PHE B 1 130 ? -4.254 -4.297 1.758 1 98.94 130 PHE B CA 1
ATOM 2524 C C . PHE B 1 130 ? -4.629 -5.496 2.619 1 98.94 130 PHE B C 1
ATOM 2526 O O . PHE B 1 130 ? -5.434 -5.375 3.547 1 98.94 130 PHE B O 1
ATOM 2533 N N . ALA B 1 131 ? -4.004 -6.617 2.348 1 98.94 131 ALA B N 1
ATOM 2534 C CA . ALA B 1 131 ? -4.242 -7.816 3.15 1 98.94 131 ALA B CA 1
ATOM 2535 C C . ALA B 1 131 ? -3.889 -7.574 4.613 1 98.94 131 ALA B C 1
ATOM 2537 O O . ALA B 1 131 ? -4.641 -7.961 5.512 1 98.94 131 ALA B O 1
ATOM 2538 N N . HIS B 1 132 ? -2.75 -6.957 4.844 1 98.81 132 HIS B N 1
ATOM 2539 C CA . HIS B 1 132 ? -2.354 -6.641 6.215 1 98.81 132 HIS B CA 1
ATOM 2540 C C . HIS B 1 132 ? -3.404 -5.785 6.91 1 98.81 132 HIS B C 1
ATOM 2542 O O . HIS B 1 132 ? -3.75 -6.035 8.062 1 98.81 132 HIS B O 1
ATOM 2548 N N . GLY B 1 133 ? -3.93 -4.824 6.191 1 98.69 133 GLY B N 1
ATOM 2549 C CA . GLY B 1 133 ? -4.945 -3.943 6.742 1 98.69 133 GLY B CA 1
ATOM 2550 C C . GLY B 1 133 ? -6.234 -4.66 7.09 1 98.69 133 GLY B C 1
ATOM 2551 O O . GLY B 1 133 ? -6.969 -4.23 7.984 1 98.69 133 GLY B O 1
ATOM 2552 N N . LEU B 1 134 ? -6.492 -5.715 6.379 1 98.56 134 LEU B N 1
ATOM 2553 C CA . LEU B 1 134 ? -7.691 -6.508 6.621 1 98.56 134 LEU B CA 1
ATOM 2554 C C . LEU B 1 134 ? -7.492 -7.441 7.809 1 98.56 134 LEU B C 1
ATOM 2556 O O . LEU B 1 134 ? -8.438 -8.094 8.258 1 98.56 134 LEU B O 1
ATOM 2560 N N . GLY B 1 135 ? -6.242 -7.562 8.25 1 98.19 135 GLY B N 1
ATOM 2561 C CA . GLY B 1 135 ? -5.984 -8.336 9.445 1 98.19 135 GLY B CA 1
ATOM 2562 C C . GLY B 1 135 ? -5.25 -9.641 9.172 1 98.19 135 GLY B C 1
ATOM 2563 O O . GLY B 1 135 ? -5 -10.422 10.086 1 98.19 135 GLY B O 1
ATOM 2564 N N . TYR B 1 136 ? -4.832 -9.938 7.93 1 98.69 136 TYR B N 1
ATOM 2565 C CA . TYR B 1 136 ? -4.066 -11.133 7.613 1 98.69 136 TYR B CA 1
ATOM 2566 C C . TYR B 1 136 ? -2.625 -11.008 8.094 1 98.69 136 TYR B C 1
ATOM 2568 O O . TYR B 1 136 ? -2.082 -9.898 8.148 1 98.69 136 TYR B O 1
ATOM 2576 N N . GLN B 1 137 ? -2.084 -12.148 8.445 1 98.31 137 GLN B N 1
ATOM 2577 C CA . GLN B 1 137 ? -0.652 -12.227 8.711 1 98.31 137 GLN B CA 1
ATOM 2578 C C . GLN B 1 137 ? 0.114 -12.695 7.48 1 98.31 137 GLN B C 1
ATOM 2580 O O . GLN B 1 137 ? -0.125 -13.797 6.977 1 98.31 137 GLN B O 1
ATOM 2585 N N . ASN B 1 138 ? 1.01 -11.891 7.051 1 98.62 138 ASN B N 1
ATOM 2586 C CA . ASN B 1 138 ? 1.614 -12.102 5.742 1 98.62 138 ASN B CA 1
ATOM 2587 C C . ASN B 1 138 ? 3.045 -12.617 5.859 1 98.62 138 ASN B C 1
ATOM 2589 O O . ASN B 1 138 ? 3.785 -12.203 6.754 1 98.62 138 ASN B O 1
ATOM 2593 N N . TRP B 1 139 ? 3.398 -13.445 4.863 1 98.38 139 TRP B N 1
ATOM 2594 C CA . TRP B 1 139 ? 4.738 -14.008 4.746 1 98.38 139 TRP B CA 1
ATOM 2595 C C . TRP B 1 139 ? 5.234 -13.945 3.305 1 98.38 139 TRP B C 1
ATOM 2597 O O . TRP B 1 139 ? 4.434 -13.836 2.373 1 98.38 139 TRP B O 1
ATOM 2607 N N . MET B 1 140 ? 6.535 -14.016 3.193 1 98.44 140 MET B N 1
ATOM 2608 C CA . MET B 1 140 ? 7.172 -14.094 1.883 1 98.44 140 MET B CA 1
ATOM 2609 C C . MET B 1 140 ? 8.586 -14.648 1.997 1 98.44 140 MET B C 1
ATOM 2611 O O . MET B 1 140 ? 9.297 -14.359 2.965 1 98.44 140 MET B O 1
ATOM 2615 N N . GLN B 1 141 ? 8.961 -15.406 1.042 1 97.81 141 GLN B N 1
ATOM 2616 C CA . GLN B 1 141 ? 10.391 -15.68 0.9 1 97.81 141 GLN B CA 1
ATOM 2617 C C . GLN B 1 141 ? 11.117 -14.492 0.275 1 97.81 141 GLN B C 1
ATOM 2619 O O . GLN B 1 141 ? 10.625 -13.891 -0.68 1 97.81 141 GLN B O 1
ATOM 2624 N N . ARG B 1 142 ? 12.273 -14.188 0.782 1 97.81 142 ARG B N 1
ATOM 2625 C CA . ARG B 1 142 ? 13.055 -13.133 0.147 1 97.81 142 ARG B CA 1
ATOM 2626 C C . ARG B 1 142 ? 13.297 -13.438 -1.327 1 97.81 142 ARG B C 1
ATOM 2628 O O . ARG B 1 142 ? 13.609 -14.578 -1.686 1 97.81 142 ARG B O 1
ATOM 2635 N N . GLY B 1 143 ? 13.047 -12.469 -2.156 1 98.06 143 GLY B N 1
ATOM 2636 C CA . GLY B 1 143 ? 13.273 -12.625 -3.584 1 98.06 143 GLY B CA 1
ATOM 2637 C C . GLY B 1 143 ? 12.078 -13.227 -4.312 1 98.06 143 GLY B C 1
ATOM 2638 O O . GLY B 1 143 ? 12.141 -13.461 -5.52 1 98.06 143 GLY B O 1
ATOM 2639 N N . ALA B 1 144 ? 10.945 -13.406 -3.646 1 98.56 144 ALA B N 1
ATOM 2640 C CA . ALA B 1 144 ? 9.812 -14.094 -4.254 1 98.56 144 ALA B CA 1
ATOM 2641 C C . ALA B 1 144 ? 8.891 -13.109 -4.977 1 98.56 144 ALA B C 1
ATOM 2643 O O . ALA B 1 144 ? 7.762 -13.453 -5.324 1 98.56 144 ALA B O 1
ATOM 2644 N N . SER B 1 145 ? 9.344 -11.875 -5.176 1 98.88 145 SER B N 1
ATOM 2645 C CA . SER B 1 145 ? 8.695 -1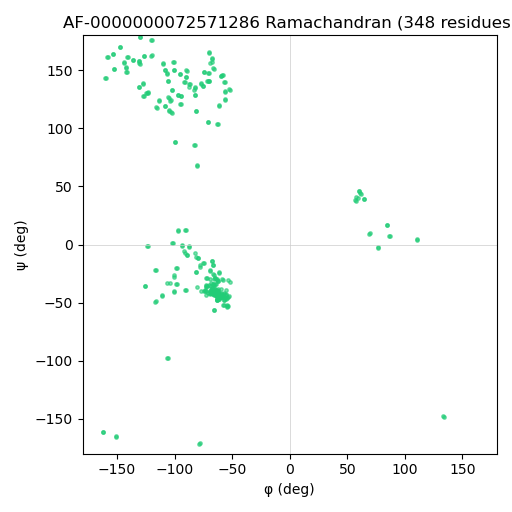0.914 -6.074 1 98.88 145 SER B CA 1
ATOM 2646 C C . SER B 1 145 ? 9.711 -10.281 -7.023 1 98.88 145 SER B C 1
ATOM 2648 O O . SER B 1 145 ? 10.914 -10.289 -6.754 1 98.88 145 SER B O 1
ATOM 2650 N N . SER B 1 146 ? 9.18 -9.836 -8.109 1 98.94 146 SER B N 1
ATOM 2651 C CA . SER B 1 146 ? 10.062 -9.219 -9.094 1 98.94 146 SER B CA 1
ATOM 2652 C C . SER B 1 146 ? 9.352 -8.109 -9.859 1 98.94 146 SER B C 1
ATOM 2654 O O . SER B 1 146 ? 8.148 -7.902 -9.688 1 98.94 146 SER B O 1
ATOM 2656 N N . THR B 1 147 ? 10.117 -7.383 -10.594 1 98.94 147 THR B N 1
ATOM 2657 C CA . THR B 1 147 ? 9.648 -6.242 -11.367 1 98.94 147 THR B CA 1
ATOM 2658 C C . THR B 1 147 ? 10.656 -5.859 -12.445 1 98.94 147 THR B C 1
ATOM 2660 O O . THR B 1 147 ? 11.453 -6.695 -12.875 1 98.94 147 THR B O 1
ATOM 2663 N N . PHE B 1 148 ? 10.555 -4.66 -12.953 1 98.88 148 PHE B N 1
ATOM 2664 C CA . PHE B 1 148 ? 11.398 -4.137 -14.023 1 98.88 148 PHE B CA 1
ATOM 2665 C C . PHE B 1 148 ? 12.148 -2.893 -13.562 1 98.88 148 PHE B C 1
ATOM 2667 O O . PHE B 1 148 ? 11.805 -2.299 -12.539 1 98.88 148 PHE B O 1
ATOM 2674 N N . ASP B 1 149 ? 13.18 -2.555 -14.297 1 98.69 149 ASP B N 1
ATOM 2675 C CA . ASP B 1 149 ? 13.844 -1.278 -14.047 1 98.69 149 ASP B CA 1
ATOM 2676 C C . ASP B 1 149 ? 12.875 -0.111 -14.219 1 98.69 149 ASP B C 1
ATOM 2678 O O . ASP B 1 149 ? 11.953 -0.177 -15.039 1 98.69 149 ASP B O 1
ATOM 2682 N N . SER B 1 150 ? 13.062 0.924 -13.398 1 97.94 150 SER B N 1
ATOM 2683 C CA . SER B 1 150 ? 12.375 2.197 -13.586 1 97.94 150 SER B CA 1
ATOM 2684 C C . SER B 1 150 ? 13.367 3.338 -13.781 1 97.94 150 SER B C 1
ATOM 2686 O O . SER B 1 150 ? 14.578 3.125 -13.758 1 97.94 150 SER B O 1
ATOM 2688 N N . LYS B 1 151 ? 12.742 4.523 -14.047 1 97.12 151 LYS B N 1
ATOM 2689 C CA . LYS B 1 151 ? 13.547 5.738 -14.141 1 97.12 151 LYS B CA 1
ATOM 2690 C C . LYS B 1 151 ? 14.258 6.035 -12.828 1 97.12 151 LYS B C 1
ATOM 2692 O O . LYS B 1 151 ? 15.336 6.629 -12.82 1 97.12 151 LYS B O 1
ATOM 2697 N N . TRP B 1 152 ? 13.727 5.527 -11.695 1 97.94 152 TRP B N 1
ATOM 2698 C CA . TRP B 1 152 ? 14.211 5.906 -10.375 1 97.94 152 TRP B CA 1
ATOM 2699 C C . TRP B 1 152 ? 15.148 4.844 -9.812 1 97.94 152 TRP B C 1
ATOM 2701 O O . TRP B 1 152 ? 16.156 5.168 -9.172 1 97.94 152 TRP B O 1
ATOM 2711 N N . LEU B 1 153 ? 14.797 3.609 -10.023 1 98.38 153 LEU B N 1
ATOM 2712 C CA . LEU B 1 153 ? 15.531 2.486 -9.453 1 98.38 153 LEU B CA 1
ATOM 2713 C C . LEU B 1 153 ? 15.609 1.328 -10.445 1 98.38 153 LEU B C 1
ATOM 2715 O O . LEU B 1 153 ? 14.688 1.117 -11.234 1 98.38 153 LEU B O 1
ATOM 2719 N N . SER B 1 154 ? 16.75 0.555 -10.352 1 98.75 154 SER B N 1
ATOM 2720 C CA . SER B 1 154 ? 16.781 -0.73 -11.047 1 98.75 154 SER B CA 1
ATOM 2721 C C . SER B 1 154 ? 15.797 -1.717 -10.414 1 98.75 154 SER B C 1
ATOM 2723 O O . SER B 1 154 ? 15.359 -1.53 -9.281 1 98.75 154 SER B O 1
ATOM 2725 N N . ALA B 1 155 ? 15.438 -2.732 -11.156 1 98.94 155 ALA B N 1
ATOM 2726 C CA . ALA B 1 155 ? 14.547 -3.768 -10.641 1 98.94 155 ALA B CA 1
ATOM 2727 C C . ALA B 1 155 ? 15.086 -4.344 -9.336 1 98.94 155 ALA B C 1
ATOM 2729 O O . ALA B 1 155 ? 14.328 -4.52 -8.375 1 98.94 155 ALA B O 1
ATOM 2730 N N . LYS B 1 156 ? 16.375 -4.621 -9.344 1 98.81 156 LYS B N 1
ATOM 2731 C CA . LYS B 1 156 ? 17.016 -5.133 -8.133 1 98.81 156 LYS B CA 1
ATOM 2732 C C . LYS B 1 156 ? 16.844 -4.172 -6.965 1 98.81 156 LYS B C 1
ATOM 2734 O O . LYS B 1 156 ? 16.5 -4.59 -5.855 1 98.81 156 LYS B O 1
ATOM 2739 N N . GLU B 1 157 ? 17.016 -2.922 -7.172 1 98.75 157 GLU B N 1
ATOM 2740 C CA . GLU B 1 157 ? 16.922 -1.909 -6.129 1 98.75 157 GLU B CA 1
ATOM 2741 C C . GLU B 1 157 ? 15.477 -1.74 -5.66 1 98.75 157 GLU B C 1
ATOM 2743 O O . GLU B 1 157 ? 15.219 -1.473 -4.484 1 98.75 157 GLU B O 1
ATOM 2748 N N . ILE B 1 158 ? 14.477 -1.867 -6.566 1 98.88 158 ILE B N 1
ATOM 2749 C CA . ILE B 1 158 ? 13.07 -1.8 -6.184 1 98.88 158 ILE B CA 1
ATOM 2750 C C . ILE B 1 158 ? 12.742 -2.953 -5.242 1 98.88 158 ILE B C 1
ATOM 2752 O O . ILE B 1 158 ? 12.141 -2.744 -4.184 1 98.88 158 ILE B O 1
ATOM 2756 N N . VAL B 1 159 ? 13.148 -4.117 -5.613 1 98.88 159 VAL B N 1
ATOM 2757 C CA . VAL B 1 159 ? 12.898 -5.281 -4.773 1 98.88 159 VAL B CA 1
ATOM 2758 C C . VAL B 1 159 ? 13.531 -5.078 -3.402 1 98.88 159 VAL B C 1
ATOM 2760 O O . VAL B 1 159 ? 12.891 -5.309 -2.373 1 98.88 159 VAL B O 1
ATOM 2763 N N . ASP B 1 160 ? 14.789 -4.574 -3.352 1 98.56 160 ASP B N 1
ATOM 2764 C CA . ASP B 1 160 ? 15.492 -4.324 -2.1 1 98.56 160 ASP B CA 1
ATOM 2765 C C . ASP B 1 160 ? 14.773 -3.266 -1.267 1 98.56 160 ASP B C 1
ATOM 2767 O O . ASP B 1 160 ? 14.641 -3.408 -0.049 1 98.56 160 ASP B O 1
ATOM 2771 N N . PHE B 1 161 ? 14.414 -2.244 -1.898 1 98.75 161 PHE B N 1
ATOM 2772 C CA . PHE B 1 161 ? 13.727 -1.139 -1.244 1 98.75 161 PHE B CA 1
ATOM 2773 C C . PHE B 1 161 ? 12.477 -1.632 -0.522 1 98.75 161 PHE B C 1
ATOM 2775 O O . PHE B 1 161 ? 12.266 -1.31 0.648 1 98.75 161 PHE B O 1
ATOM 2782 N N . TYR B 1 162 ? 11.664 -2.434 -1.14 1 98.81 162 TYR B N 1
ATOM 2783 C CA . TYR B 1 162 ? 10.43 -2.924 -0.551 1 98.81 162 TYR B CA 1
ATOM 2784 C C . TYR B 1 162 ? 10.703 -3.982 0.51 1 98.81 162 TYR B C 1
ATOM 2786 O O . TYR B 1 162 ? 10.117 -3.957 1.592 1 98.81 162 TYR B O 1
ATOM 2794 N N . GLU B 1 163 ? 11.656 -4.883 0.294 1 98.62 163 GLU B N 1
ATOM 2795 C CA . GLU B 1 163 ? 11.914 -5.973 1.231 1 98.62 163 GLU B CA 1
ATOM 2796 C C . GLU B 1 163 ? 12.594 -5.465 2.496 1 98.62 163 GLU B C 1
ATOM 2798 O O . GLU B 1 163 ? 12.258 -5.891 3.604 1 98.62 163 GLU B O 1
ATOM 2803 N N . LYS B 1 164 ? 13.492 -4.555 2.311 1 97.81 164 LYS B N 1
ATOM 2804 C CA . LYS B 1 164 ? 14.375 -4.215 3.424 1 97.81 164 LYS B CA 1
ATOM 2805 C C . LYS B 1 164 ? 13.922 -2.924 4.105 1 97.81 164 LYS B C 1
ATOM 2807 O O . LYS B 1 164 ? 14.172 -2.729 5.297 1 97.81 164 LYS B O 1
ATOM 2812 N N . HIS B 1 165 ? 13.258 -2.045 3.324 1 97.88 165 HIS B N 1
ATOM 2813 C CA . HIS B 1 165 ? 12.938 -0.727 3.859 1 97.88 165 HIS B CA 1
ATOM 2814 C C . HIS B 1 165 ? 11.461 -0.629 4.238 1 97.88 165 HIS B C 1
ATOM 2816 O O . HIS B 1 165 ? 11.109 0.031 5.215 1 97.88 165 HIS B O 1
ATOM 2822 N N . LEU B 1 166 ? 10.578 -1.299 3.516 1 98.38 166 LEU B N 1
ATOM 2823 C CA . LEU B 1 166 ? 9.156 -1.007 3.686 1 98.38 166 LEU B CA 1
ATOM 2824 C C . LEU B 1 166 ? 8.438 -2.178 4.344 1 98.38 166 LEU B C 1
ATOM 2826 O O . LEU B 1 166 ? 7.695 -1.991 5.316 1 98.38 166 LEU B O 1
ATOM 2830 N N . TRP B 1 167 ? 8.703 -3.416 3.938 1 98.62 167 TRP B N 1
ATOM 2831 C CA . TRP B 1 167 ? 7.805 -4.523 4.242 1 98.62 167 TRP B CA 1
ATOM 2832 C C . TRP B 1 167 ? 8.195 -5.195 5.555 1 98.62 167 TRP B C 1
ATOM 2834 O O . TRP B 1 167 ? 7.328 -5.566 6.352 1 98.62 167 TRP B O 1
ATOM 2844 N N . ASP B 1 168 ? 9.523 -5.312 5.77 1 97.69 168 ASP B N 1
ATOM 2845 C CA . ASP B 1 168 ? 10.031 -6.215 6.797 1 97.69 168 ASP B CA 1
ATOM 2846 C C . ASP B 1 168 ? 9.531 -5.801 8.18 1 97.69 168 ASP B C 1
ATOM 2848 O O . ASP B 1 168 ? 9.742 -4.668 8.609 1 97.69 168 ASP B O 1
ATOM 2852 N N . GLU B 1 169 ? 8.773 -6.754 8.844 1 96.5 169 GLU B N 1
ATOM 2853 C CA . GLU B 1 169 ? 8.258 -6.629 10.203 1 96.5 169 GLU B CA 1
ATOM 2854 C C . GLU B 1 169 ? 7.164 -5.566 10.281 1 96.5 169 GLU B C 1
ATOM 2856 O O . GLU B 1 169 ? 6.734 -5.188 11.375 1 96.5 169 GLU B O 1
ATOM 2861 N N . ARG B 1 170 ? 6.703 -5.059 9.18 1 97.94 170 ARG B N 1
ATOM 2862 C CA . ARG B 1 170 ? 5.637 -4.062 9.156 1 97.94 170 ARG B CA 1
ATOM 2863 C C . ARG B 1 170 ? 4.395 -4.602 8.461 1 97.94 170 ARG B C 1
ATOM 2865 O O . ARG B 1 170 ? 3.293 -4.547 9.016 1 97.94 170 ARG B O 1
ATOM 2872 N N . PHE B 1 171 ? 4.641 -5.172 7.285 1 98.62 171 PHE B N 1
ATOM 2873 C CA . PHE B 1 171 ? 3.488 -5.676 6.547 1 98.62 171 PHE B CA 1
ATOM 2874 C C . PHE B 1 171 ? 3.574 -7.188 6.371 1 98.62 171 PHE B C 1
ATOM 2876 O O . PHE B 1 171 ? 2.584 -7.836 6.027 1 98.62 171 PHE B O 1
ATOM 2883 N N . LEU B 1 172 ? 4.844 -7.66 6.492 1 97.94 172 LEU B N 1
ATOM 2884 C CA . LEU B 1 172 ? 5.027 -9.109 6.41 1 97.94 172 LEU B CA 1
ATOM 2885 C C . LEU B 1 172 ? 6.277 -9.539 7.164 1 97.94 172 LEU B C 1
ATOM 2887 O O . LEU B 1 172 ? 7.09 -8.703 7.559 1 97.94 172 LEU B O 1
ATOM 2891 N N . GLN B 1 173 ? 6.34 -10.828 7.426 1 97.06 173 GLN B N 1
ATOM 2892 C CA . GLN B 1 173 ? 7.555 -11.5 7.875 1 97.06 173 GLN B CA 1
ATOM 2893 C C . GLN B 1 173 ? 8.172 -12.336 6.762 1 97.06 173 GLN B C 1
ATOM 2895 O O . GLN B 1 173 ? 7.449 -12.977 5.992 1 97.06 173 GLN B O 1
ATOM 2900 N N . PHE B 1 174 ? 9.477 -12.297 6.707 1 97.19 174 PHE B N 1
ATOM 2901 C CA . PHE B 1 174 ? 10.141 -13.109 5.695 1 97.19 174 PHE B CA 1
ATOM 2902 C C . PHE B 1 174 ? 10.469 -14.492 6.242 1 97.19 174 PHE B C 1
ATOM 2904 O O . PHE B 1 174 ? 10.844 -14.625 7.41 1 97.19 174 PHE B O 1
ATOM 2911 N N . LEU B 1 175 ? 10.352 -15.406 5.344 1 93.19 175 LEU B N 1
ATOM 2912 C CA . LEU B 1 175 ? 10.719 -16.781 5.684 1 93.19 175 LEU B CA 1
ATOM 2913 C C . LEU B 1 175 ? 12.227 -16.922 5.816 1 93.19 175 LEU B C 1
ATOM 2915 O O . LEU B 1 175 ? 12.984 -16.25 5.102 1 93.19 175 LEU B O 1
ATOM 2919 N N . ASP B 1 176 ? 12.859 -17.656 6.742 1 74.25 176 ASP B N 1
ATOM 2920 C CA . ASP B 1 176 ? 14.273 -17.906 6.992 1 74.25 176 ASP B CA 1
ATOM 2921 C C . ASP B 1 176 ? 14.883 -18.75 5.879 1 74.25 176 ASP B C 1
ATOM 2923 O O . ASP B 1 176 ? 14.195 -19.562 5.254 1 74.25 176 ASP B O 1
#

Sequence (352 aa):
MLRKSIFERNKKMKTSDALIVIDMQNEVCAGIYRREELIEQINQRILTYRKAKKPIIFIQHNDDELIKESFGWQMIPELLTASTDKYVEKTHANGFYQTELQKLLTDLSVKLIEFCGAQTEFCVNTTLVFAHGLGYQNWMQRGASSTFDSKWLSAKEIVDFYEKHLWDERFLQFLDMLRKSIFERNKKMKTSDALIVIDMQNEVCAGIYRREELIEQINQRILTYRKAKKPIIFIQHNDDELIKESFGWQMIPELLTASTDKYVEKTHANGFYQTELQKLLTDLSVKLIEFCGAQTEFCVNTTLVFAHGLGYQNWMQRGASSTFDSKWLSAKEIVDFYEKHLWDERFLQFLD

Radius of gyration: 20.63 Å; Cα contacts (8 Å, |Δi|>4): 664; chains: 2; bounding box: 40×60×50 Å

InterPro domains:
  IPR000868 Isochorismatase-like domain [PF00857] (18-150)
  IPR036380 Isochorismatase-like superfamily [G3DSA:3.40.50.850] (14-176)
  IPR036380 Isochorismatase-like superfamily [SSF52499] (16-170)
  IPR050272 Isochorismatase-like hydrolase [PTHR43540] (14-166)